Protein AF-A0A9X4E561-F1 (afdb_monomer)

Solvent-accessible surface area (backbone atoms only — not comparable to full-atom values): 11215 Å² total; per-residue (Å²): 136,86,85,83,86,78,83,84,73,80,81,76,80,74,70,81,77,76,72,76,72,66,55,81,65,59,67,45,48,45,56,45,46,49,38,46,48,53,19,38,52,32,46,52,51,19,53,54,28,43,77,70,69,36,52,65,69,15,48,49,33,38,62,73,46,16,48,54,32,45,51,54,30,50,52,51,49,53,53,43,52,55,51,47,62,74,67,75,74,70,55,72,79,64,47,47,49,53,54,47,36,45,57,22,49,54,51,20,53,51,28,42,53,49,16,52,55,30,43,76,71,69,38,54,64,64,17,46,53,26,43,52,52,18,42,52,36,36,54,60,28,38,45,66,31,60,83,57,27,70,88,79,78,85,82,71,97,64,71,77,74,78,72,76,72,78,84,68,68,84,74,75,71,76,78,73,73,76,84,89,73,83,83,84,76,83,72,90,132

Foldseek 3Di:
DDDDDDDDDPPPPPPVPPPPPQPPLLVCLQVLLVLLVQLLVLLVVLLVCVVVVNNVVSVCSCVVRNLVSLVVSLVSLVVSVVVVVVVVDDDPVSNVLSVLLNVLSVQLSVLQVVLVVCVVVVNNVSSSVSSVVSSVSSLVSSCSTPPNVPPPPDDDPPDDPPPPPPPPPPPPPPPPPPPPDPDDDPDDD

Radius of gyration: 29.21 Å; Cα contacts (8 Å, |Δi|>4): 147; chains: 1; bounding box: 71×64×108 Å

Nearest PDB structures (foldseek):
  7xge-assembly3_E  TM=4.290E-01  e=6.117E-01  synthetic construct
  5v54-assembly1_A  TM=5.458E-01  e=5.698E+00  Homo sapiens
  4qim-assembly1_A  TM=4.566E-01  e=8.472E+00  Homo sapiens

pLDDT: mean 72.62, std 21.69, range [32.78, 96.31]

Structure (mmCIF, N/CA/C/O backbone):
data_AF-A0A9X4E561-F1
#
_entry.id   AF-A0A9X4E561-F1
#
loop_
_atom_site.group_PDB
_atom_site.id
_atom_site.type_symbol
_atom_site.label_atom_id
_atom_site.label_alt_id
_atom_site.label_comp_id
_atom_site.label_asym_id
_atom_site.label_entity_id
_atom_site.label_seq_id
_atom_site.pdbx_PDB_ins_code
_atom_site.Cartn_x
_atom_site.Cartn_y
_atom_site.Cartn_z
_atom_site.occupancy
_atom_site.B_iso_or_equiv
_atom_site.auth_seq_id
_atom_site.auth_comp_id
_atom_site.auth_asym_id
_atom_site.auth_atom_id
_atom_site.pdbx_PDB_model_num
ATOM 1 N N . MET A 1 1 ? 13.765 54.172 -56.229 1.00 42.25 1 MET A N 1
ATOM 2 C CA . MET A 1 1 ? 14.215 52.951 -55.531 1.00 42.25 1 MET A CA 1
ATOM 3 C C . MET A 1 1 ? 13.043 51.982 -55.476 1.00 42.25 1 MET A C 1
ATOM 5 O O . MET A 1 1 ? 12.098 52.285 -54.760 1.00 42.25 1 MET A O 1
ATOM 9 N N . PRO A 1 2 ? 13.018 50.913 -56.288 1.00 40.66 2 PRO A N 1
ATOM 10 C CA . PRO A 1 2 ? 11.976 49.894 -56.205 1.00 40.66 2 PRO A CA 1
ATOM 11 C C . PRO A 1 2 ? 12.282 48.853 -55.117 1.00 40.66 2 PRO A C 1
ATOM 13 O O . PRO A 1 2 ? 13.428 48.447 -54.923 1.00 40.66 2 PRO A O 1
ATOM 16 N N . SER A 1 3 ? 11.222 48.468 -54.408 1.00 40.72 3 SER A N 1
ATOM 17 C CA . SER A 1 3 ? 11.179 47.526 -53.292 1.00 40.72 3 SER A CA 1
ATOM 18 C C . SER A 1 3 ? 11.557 46.107 -53.716 1.00 40.72 3 SER A C 1
ATOM 20 O O . SER A 1 3 ? 10.980 45.564 -54.655 1.00 40.72 3 SER A O 1
ATOM 22 N N . SER A 1 4 ? 12.492 45.497 -52.986 1.00 44.75 4 SER A N 1
ATOM 23 C CA . SER A 1 4 ? 12.824 44.079 -53.114 1.00 44.75 4 SER A CA 1
ATOM 24 C C . SER A 1 4 ? 11.985 43.285 -52.112 1.00 44.75 4 SER A C 1
ATOM 26 O O . SER A 1 4 ? 12.102 43.470 -50.900 1.00 44.75 4 SER A O 1
ATOM 28 N N . SER A 1 5 ? 11.086 42.453 -52.624 1.00 45.16 5 SER A N 1
ATOM 29 C CA . SER A 1 5 ? 10.235 41.536 -51.872 1.00 45.16 5 SER A CA 1
ATOM 30 C C . SER A 1 5 ? 11.034 40.300 -51.452 1.00 45.16 5 SER A C 1
ATOM 32 O O . SER A 1 5 ? 11.469 39.513 -52.289 1.00 45.16 5 SER A O 1
ATOM 34 N N . ILE A 1 6 ? 11.209 40.110 -50.144 1.00 53.59 6 ILE A N 1
ATOM 35 C CA . ILE A 1 6 ? 11.750 38.870 -49.573 1.00 53.59 6 ILE A CA 1
ATOM 36 C C . ILE A 1 6 ? 10.569 37.908 -49.355 1.00 53.59 6 ILE A C 1
ATOM 38 O O . ILE A 1 6 ? 9.613 38.288 -48.673 1.00 53.59 6 ILE A O 1
ATOM 42 N N . PRO A 1 7 ? 10.584 36.679 -49.902 1.00 46.41 7 PRO A N 1
ATOM 43 C CA . PRO A 1 7 ? 9.537 35.705 -49.635 1.00 46.41 7 PRO A CA 1
ATOM 44 C C . PRO A 1 7 ? 9.691 35.158 -48.211 1.00 46.41 7 PRO A C 1
ATOM 46 O O . PRO A 1 7 ? 10.666 34.486 -47.875 1.00 46.41 7 PRO A O 1
ATOM 49 N N . ASN A 1 8 ? 8.703 35.461 -47.371 1.00 43.03 8 ASN A N 1
ATOM 50 C CA . ASN A 1 8 ? 8.592 34.960 -46.009 1.00 43.03 8 ASN A CA 1
ATOM 51 C C . ASN A 1 8 ? 8.248 33.461 -46.069 1.00 43.03 8 ASN A C 1
ATOM 53 O O . ASN A 1 8 ? 7.094 33.084 -46.263 1.00 43.03 8 ASN A O 1
ATOM 57 N N . SER A 1 9 ? 9.262 32.602 -45.977 1.00 40.62 9 SER A N 1
ATOM 58 C CA . SER A 1 9 ? 9.059 31.157 -45.846 1.00 40.62 9 SER A CA 1
ATOM 59 C C . SER A 1 9 ? 8.635 30.865 -44.403 1.00 40.62 9 SER A C 1
ATOM 61 O O . SER A 1 9 ? 9.357 31.270 -43.489 1.00 40.62 9 SER A O 1
ATOM 63 N N . PRO A 1 10 ? 7.496 30.197 -44.146 1.00 44.72 10 PRO A N 1
ATOM 64 C CA . PRO A 1 10 ? 7.157 29.793 -42.792 1.00 44.72 10 PRO A CA 1
ATOM 65 C C . PRO A 1 10 ? 8.203 28.784 -42.317 1.00 44.72 10 PRO A C 1
ATOM 67 O O . PRO A 1 10 ? 8.417 27.743 -42.938 1.00 44.72 10 PRO A O 1
ATOM 70 N N . ILE A 1 11 ? 8.881 29.120 -41.222 1.00 47.38 11 ILE A N 1
ATOM 71 C CA . ILE A 1 11 ? 9.782 28.215 -40.514 1.00 47.38 11 ILE A CA 1
ATOM 72 C C . ILE A 1 11 ? 8.925 27.048 -40.020 1.00 47.38 11 ILE A C 1
ATOM 74 O O . ILE A 1 11 ? 8.211 27.158 -39.025 1.00 47.38 11 ILE A O 1
ATOM 78 N N . SER A 1 12 ? 8.976 25.929 -40.741 1.00 39.09 12 SER A N 1
ATOM 79 C CA . SER A 1 12 ? 8.489 24.647 -40.247 1.00 39.09 12 SER A CA 1
ATOM 80 C C . SER A 1 12 ? 9.386 24.244 -39.081 1.00 39.09 12 SER A C 1
ATOM 82 O O . SER A 1 12 ? 10.484 23.725 -39.273 1.00 39.09 12 SER A O 1
ATOM 84 N N . LEU A 1 13 ? 8.927 24.506 -37.858 1.00 44.28 13 LEU A N 1
ATOM 85 C CA . LEU A 1 13 ? 9.473 23.912 -36.641 1.00 44.28 13 LEU A CA 1
ATOM 86 C C . LEU A 1 13 ? 9.102 22.424 -36.617 1.00 44.28 13 LEU A C 1
ATOM 88 O O . LEU A 1 13 ? 8.271 21.979 -35.831 1.00 44.28 13 LEU A O 1
ATOM 92 N N . THR A 1 14 ? 9.714 21.628 -37.490 1.00 42.81 14 THR A N 1
ATOM 93 C CA . THR A 1 14 ? 9.826 20.188 -37.266 1.00 42.81 14 THR A CA 1
ATOM 94 C C . THR A 1 14 ? 10.864 19.989 -36.176 1.00 42.81 14 THR A C 1
ATOM 96 O O . THR A 1 14 ? 12.044 19.783 -36.449 1.00 42.81 14 THR A O 1
ATOM 99 N N . VAL A 1 15 ? 10.423 20.082 -34.922 1.00 43.25 15 VAL A N 1
ATOM 100 C CA . VAL A 1 15 ? 11.104 19.387 -33.832 1.00 43.25 15 VAL A CA 1
ATOM 101 C C . VAL A 1 15 ? 11.003 17.905 -34.193 1.00 43.25 15 VAL A C 1
ATOM 103 O O . VAL A 1 15 ? 9.881 17.401 -34.293 1.00 43.25 15 VAL A O 1
ATOM 106 N N . PRO A 1 16 ? 12.113 17.182 -34.424 1.00 40.81 16 PRO A N 1
ATOM 107 C CA . PRO A 1 16 ? 12.033 15.742 -34.400 1.00 40.81 16 PRO A CA 1
ATOM 108 C C . PRO A 1 16 ? 11.745 15.406 -32.943 1.00 40.81 16 PRO A C 1
ATOM 110 O O . PRO A 1 16 ? 12.638 15.429 -32.096 1.00 40.81 16 PRO A O 1
ATOM 113 N N . LEU A 1 17 ? 10.471 15.159 -32.636 1.00 45.19 17 LEU A N 1
ATOM 114 C CA . LEU A 1 17 ? 10.090 14.432 -31.442 1.00 45.19 17 LEU A CA 1
ATOM 115 C C . LEU A 1 17 ? 10.687 13.039 -31.638 1.00 45.19 17 LEU A C 1
ATOM 117 O O . LEU A 1 17 ? 10.053 12.140 -32.187 1.00 45.19 17 LEU A O 1
ATOM 121 N N . ALA A 1 18 ? 11.958 12.891 -31.272 1.00 40.53 18 ALA A N 1
ATOM 122 C CA . ALA A 1 18 ? 12.558 11.604 -31.025 1.00 40.53 18 ALA A CA 1
ATOM 123 C C . ALA A 1 18 ? 11.796 11.039 -29.827 1.00 40.53 18 ALA A C 1
ATOM 125 O O . ALA A 1 18 ? 12.180 11.219 -28.676 1.00 40.53 18 ALA A O 1
ATOM 126 N N . ALA A 1 19 ? 10.647 10.429 -30.112 1.00 44.56 19 ALA A N 1
ATOM 127 C CA . ALA A 1 19 ? 10.016 9.486 -29.227 1.00 44.56 19 ALA A CA 1
ATOM 128 C C . ALA A 1 19 ? 11.038 8.362 -29.069 1.00 44.56 19 ALA A C 1
ATOM 130 O O . ALA A 1 19 ? 11.114 7.445 -29.885 1.00 44.56 19 ALA A O 1
ATOM 131 N N . THR A 1 20 ? 11.891 8.480 -28.056 1.00 44.81 20 THR A N 1
ATOM 132 C CA . THR A 1 20 ? 12.528 7.332 -27.432 1.00 44.81 20 THR A CA 1
ATOM 133 C C . THR A 1 20 ? 11.379 6.427 -27.024 1.00 44.81 20 THR A C 1
ATOM 135 O O . THR A 1 20 ? 10.725 6.644 -26.007 1.00 44.81 20 THR A O 1
ATOM 138 N N . ALA A 1 21 ? 11.039 5.489 -27.907 1.00 52.31 21 ALA A N 1
ATOM 139 C CA . ALA A 1 21 ? 10.019 4.499 -27.650 1.00 52.31 21 ALA A CA 1
ATOM 140 C C . ALA A 1 21 ? 10.448 3.784 -26.371 1.00 52.31 21 ALA A C 1
ATOM 142 O O . ALA A 1 21 ? 11.476 3.102 -26.368 1.00 52.31 21 ALA A O 1
ATOM 143 N N . LEU A 1 22 ? 9.712 4.011 -25.277 1.00 53.81 22 LEU A N 1
ATOM 144 C CA . LEU A 1 22 ? 9.916 3.253 -24.050 1.00 53.81 22 LEU A CA 1
ATOM 145 C C . LEU A 1 22 ? 9.935 1.770 -24.437 1.00 53.81 22 LEU A C 1
ATOM 147 O O . LEU A 1 22 ? 9.071 1.349 -25.219 1.00 53.81 22 LEU A O 1
ATOM 151 N N . PRO A 1 23 ? 10.895 0.978 -23.935 1.00 57.59 23 PRO A N 1
ATOM 152 C CA . PRO A 1 23 ? 10.912 -0.443 -24.230 1.00 57.59 23 PRO A CA 1
ATOM 153 C C . PRO A 1 23 ? 9.544 -1.033 -23.856 1.00 57.59 23 PRO A C 1
ATOM 155 O O . PRO A 1 23 ? 8.966 -0.673 -22.829 1.00 57.59 23 PRO A O 1
ATOM 158 N N . ALA A 1 24 ? 9.008 -1.916 -24.706 1.00 64.06 24 ALA A N 1
ATOM 159 C CA . ALA A 1 24 ? 7.658 -2.480 -24.578 1.00 64.06 24 ALA A CA 1
ATOM 160 C C . ALA A 1 24 ? 7.266 -2.962 -23.157 1.00 64.06 24 ALA A C 1
ATOM 162 O O . ALA A 1 24 ? 6.093 -2.833 -22.801 1.00 64.06 24 ALA A O 1
ATOM 163 N N . PRO A 1 25 ? 8.189 -3.461 -22.305 1.00 59.94 25 PRO A N 1
ATOM 164 C CA . PRO A 1 25 ? 7.865 -3.782 -20.920 1.00 59.94 25 PRO A CA 1
ATOM 165 C C . PRO A 1 25 ? 7.745 -2.536 -20.019 1.00 59.94 25 PRO A C 1
ATOM 167 O O . PRO A 1 25 ? 6.821 -2.463 -19.216 1.00 59.94 25 PRO A O 1
ATOM 170 N N . ALA A 1 26 ? 8.587 -1.507 -20.173 1.00 62.91 26 ALA A N 1
ATOM 171 C CA . ALA A 1 26 ? 8.513 -0.280 -19.364 1.00 62.91 26 ALA A CA 1
ATOM 172 C C . ALA A 1 26 ? 7.198 0.503 -19.575 1.00 62.91 26 ALA A C 1
ATOM 174 O O . ALA A 1 26 ? 6.735 1.207 -18.677 1.00 62.91 26 ALA A O 1
ATOM 175 N N . ALA A 1 27 ? 6.525 0.303 -20.714 1.00 71.19 27 ALA A N 1
ATOM 176 C CA . ALA A 1 27 ? 5.175 0.813 -20.963 1.00 71.19 27 ALA A CA 1
ATOM 177 C C . ALA A 1 27 ? 4.093 0.209 -20.036 1.00 71.19 27 ALA A C 1
ATOM 179 O O . ALA A 1 27 ? 2.982 0.736 -19.968 1.00 71.19 27 ALA A O 1
ATOM 180 N N . GLN A 1 28 ? 4.393 -0.874 -19.307 1.00 79.62 28 GLN A N 1
ATOM 181 C CA . GLN A 1 28 ? 3.462 -1.519 -18.372 1.00 79.62 28 GLN A CA 1
ATOM 182 C C . GLN A 1 28 ? 3.468 -0.876 -16.978 1.00 79.62 28 GLN A C 1
ATOM 184 O O . GLN A 1 28 ? 2.506 -1.040 -16.225 1.00 79.62 28 GLN A O 1
ATOM 189 N N . VAL A 1 29 ? 4.498 -0.091 -16.639 1.00 81.00 29 VAL A N 1
ATOM 190 C CA . VAL A 1 29 ? 4.628 0.563 -15.325 1.00 81.00 29 VAL A CA 1
ATOM 191 C C . VAL A 1 29 ? 3.403 1.431 -14.973 1.00 81.00 29 VAL A C 1
ATOM 193 O O . VAL A 1 29 ? 2.881 1.280 -13.867 1.00 81.00 29 VAL A O 1
ATOM 196 N N . PRO A 1 30 ? 2.841 2.258 -15.879 1.00 83.88 30 PRO A N 1
ATOM 197 C CA . PRO A 1 30 ? 1.616 3.015 -15.598 1.00 83.88 30 PRO A CA 1
ATOM 198 C C . PRO A 1 30 ? 0.375 2.151 -15.329 1.00 83.88 30 PRO A C 1
ATOM 200 O O . PRO A 1 30 ? -0.558 2.590 -14.657 1.00 83.88 30 PRO A O 1
ATOM 203 N N . ALA A 1 31 ? 0.306 0.933 -15.876 1.00 86.12 31 ALA A N 1
ATOM 204 C CA . ALA A 1 31 ? -0.786 0.008 -15.578 1.00 86.12 31 ALA A CA 1
ATOM 205 C C . ALA A 1 31 ? -0.643 -0.564 -14.160 1.00 86.12 31 ALA A C 1
ATOM 207 O O . ALA A 1 31 ? -1.609 -0.545 -13.402 1.00 86.12 31 ALA A O 1
ATOM 208 N N . LEU A 1 32 ? 0.573 -0.958 -13.769 1.00 86.25 32 LEU A N 1
ATOM 209 C CA . LEU A 1 32 ? 0.877 -1.425 -12.412 1.00 86.25 32 LEU A CA 1
ATOM 210 C C . LEU A 1 32 ? 0.644 -0.326 -11.367 1.00 86.25 32 LEU A C 1
ATOM 212 O O . LEU A 1 32 ? 0.060 -0.576 -10.315 1.00 86.25 32 LEU A O 1
ATOM 216 N N . ALA A 1 33 ? 1.012 0.916 -11.687 1.00 86.81 33 ALA A N 1
ATOM 217 C CA . ALA A 1 33 ? 0.731 2.066 -10.836 1.00 86.81 33 ALA A CA 1
ATOM 218 C C . ALA A 1 33 ? -0.779 2.291 -10.647 1.00 86.81 33 ALA A C 1
ATOM 220 O O . ALA A 1 33 ? -1.219 2.630 -9.553 1.00 86.81 33 ALA A O 1
ATOM 221 N N . ARG A 1 34 ? -1.603 2.065 -11.681 1.00 89.44 34 ARG A N 1
ATOM 222 C CA . ARG A 1 34 ? -3.068 2.163 -11.553 1.00 89.44 34 ARG A CA 1
ATOM 223 C C . ARG A 1 34 ? -3.635 1.100 -10.612 1.00 89.44 34 ARG A C 1
ATOM 225 O O . ARG A 1 34 ? -4.514 1.426 -9.818 1.00 89.44 34 ARG A O 1
ATOM 232 N N . SER A 1 35 ? -3.106 -0.120 -10.644 1.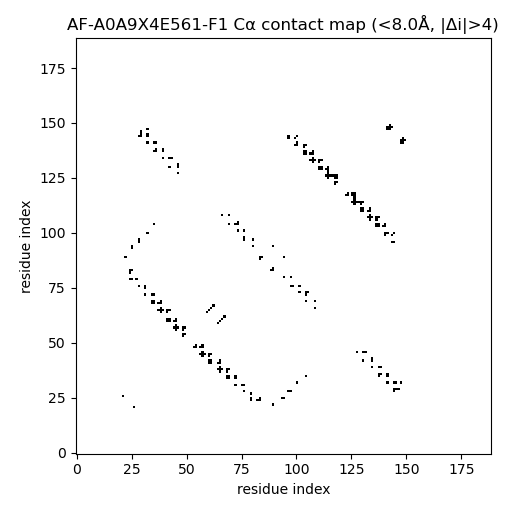00 88.12 35 SER A N 1
ATOM 233 C CA . SER A 1 35 ? -3.488 -1.174 -9.696 1.00 88.12 35 SER A CA 1
ATOM 234 C C . SER A 1 35 ? -3.097 -0.824 -8.254 1.00 88.12 35 SER A C 1
ATOM 236 O O . SER A 1 35 ? -3.930 -0.922 -7.354 1.00 88.12 35 SER A O 1
ATOM 238 N N . ALA A 1 36 ? -1.885 -0.301 -8.031 1.00 88.94 36 ALA A N 1
ATOM 239 C CA . ALA A 1 36 ? -1.480 0.206 -6.716 1.00 88.94 36 ALA A CA 1
ATOM 240 C C . ALA A 1 36 ? -2.351 1.386 -6.240 1.00 88.94 36 ALA A C 1
ATOM 242 O O . ALA A 1 36 ? -2.681 1.475 -5.057 1.00 88.94 36 ALA A O 1
ATOM 243 N N . ALA A 1 37 ? -2.769 2.275 -7.145 1.00 91.19 37 ALA A N 1
ATOM 244 C CA . ALA A 1 37 ? -3.679 3.373 -6.821 1.00 91.19 37 ALA A CA 1
ATOM 245 C C . ALA A 1 37 ? -5.068 2.870 -6.408 1.00 91.19 37 ALA A C 1
ATOM 247 O O . ALA A 1 37 ? -5.663 3.406 -5.473 1.00 91.19 37 ALA A O 1
ATOM 248 N N . HIS A 1 38 ? -5.569 1.816 -7.053 1.00 92.44 38 HIS A N 1
ATOM 249 C CA . HIS A 1 38 ? -6.815 1.172 -6.650 1.00 92.44 38 HIS A CA 1
ATOM 250 C C . HIS A 1 38 ? -6.722 0.580 -5.235 1.00 92.44 38 HIS A C 1
ATOM 252 O O . HIS A 1 38 ? -7.615 0.804 -4.414 1.00 92.44 38 HIS A O 1
ATOM 258 N N . ALA A 1 39 ? -5.609 -0.083 -4.907 1.00 90.56 39 ALA A N 1
ATOM 259 C CA . ALA A 1 39 ? -5.363 -0.559 -3.549 1.00 90.56 39 ALA A CA 1
ATOM 260 C C . ALA A 1 39 ? -5.334 0.595 -2.532 1.00 90.56 39 ALA A C 1
ATOM 262 O O . ALA A 1 39 ? -5.996 0.520 -1.500 1.00 90.56 39 ALA A O 1
ATOM 263 N N . ALA A 1 40 ? -4.642 1.698 -2.839 1.00 91.31 40 ALA A N 1
ATOM 264 C CA . ALA A 1 40 ? -4.583 2.872 -1.966 1.00 91.31 40 ALA A CA 1
ATOM 265 C C . ALA A 1 40 ? -5.973 3.488 -1.706 1.00 91.31 40 ALA A C 1
ATOM 267 O O . ALA A 1 40 ? -6.302 3.826 -0.568 1.00 91.31 40 ALA A O 1
ATOM 268 N N . LEU A 1 41 ? -6.818 3.590 -2.737 1.00 94.00 41 LEU A N 1
ATOM 269 C CA . LEU A 1 41 ? -8.202 4.056 -2.589 1.00 94.00 41 LEU A CA 1
ATOM 270 C C . LEU A 1 41 ? -9.027 3.129 -1.688 1.00 94.00 41 LEU A C 1
ATOM 272 O O . LEU A 1 41 ? -9.781 3.616 -0.846 1.00 94.00 41 LEU A O 1
ATOM 276 N N . SER A 1 42 ? -8.846 1.817 -1.830 1.00 93.69 42 SER A N 1
ATOM 277 C CA . SER A 1 42 ? -9.541 0.806 -1.024 1.00 93.69 42 SER A CA 1
ATOM 278 C C . SER A 1 42 ? -9.115 0.876 0.447 1.00 93.69 42 SER A C 1
ATOM 280 O O . SER A 1 42 ? -9.959 0.897 1.340 1.00 93.69 42 SER A O 1
ATOM 282 N N . VAL A 1 43 ? -7.814 1.047 0.720 1.00 91.81 43 VAL A N 1
ATOM 283 C CA . VAL A 1 43 ? -7.299 1.289 2.083 1.00 91.81 43 VAL A CA 1
ATOM 284 C C . VAL A 1 43 ? -7.893 2.568 2.674 1.00 91.81 43 VAL A C 1
ATOM 286 O O . VAL A 1 43 ? -8.355 2.564 3.813 1.00 91.81 43 VAL A O 1
ATOM 289 N N . ARG A 1 44 ? -7.946 3.662 1.904 1.00 94.12 44 ARG A N 1
ATOM 290 C CA . ARG A 1 44 ? -8.546 4.923 2.365 1.00 94.12 44 ARG A CA 1
ATOM 291 C C . ARG A 1 44 ? -10.034 4.767 2.691 1.00 94.12 44 ARG A C 1
ATOM 293 O O . ARG A 1 44 ? -10.488 5.288 3.710 1.00 94.12 44 ARG A O 1
ATOM 300 N N . LEU A 1 45 ? -10.783 4.048 1.854 1.00 95.19 45 LEU A N 1
ATOM 301 C CA . LEU A 1 45 ? -12.188 3.716 2.106 1.00 95.19 45 LEU A CA 1
ATOM 302 C C . LEU A 1 45 ? -12.344 2.913 3.397 1.00 95.19 45 LEU A C 1
ATOM 304 O O . LEU A 1 45 ? -13.177 3.268 4.230 1.00 95.19 45 LEU A O 1
ATOM 308 N N . ALA A 1 46 ? -11.518 1.889 3.600 1.00 92.50 46 ALA A N 1
ATOM 309 C CA . ALA A 1 46 ? -11.529 1.093 4.819 1.00 92.50 46 ALA A CA 1
ATOM 310 C C . ALA A 1 46 ? -11.237 1.937 6.069 1.00 92.50 46 ALA A C 1
ATOM 312 O O . ALA A 1 46 ? -11.963 1.833 7.056 1.00 92.50 46 ALA A O 1
ATOM 313 N N . CYS A 1 47 ? -10.242 2.830 6.025 1.00 90.44 47 CYS A N 1
ATOM 314 C CA . CYS A 1 47 ? -9.964 3.759 7.125 1.00 90.44 47 CYS A CA 1
ATOM 315 C C . CYS A 1 47 ? -11.166 4.667 7.427 1.00 90.44 47 CYS A C 1
ATOM 317 O O . CYS A 1 47 ? -11.539 4.836 8.587 1.00 90.44 47 CYS A O 1
ATOM 319 N N . GLY A 1 48 ? -11.819 5.201 6.389 1.00 92.38 48 GLY A N 1
ATOM 320 C CA . GLY A 1 48 ? -13.034 6.003 6.546 1.00 92.38 48 GLY A CA 1
ATOM 321 C C . GLY A 1 48 ? -14.185 5.219 7.183 1.00 92.38 48 GLY A C 1
ATOM 322 O O . GLY A 1 48 ? -14.858 5.728 8.076 1.00 92.38 48 GLY A O 1
ATOM 323 N N . ARG A 1 49 ? -14.377 3.958 6.779 1.00 93.69 49 ARG A N 1
ATOM 324 C CA . ARG A 1 49 ? -15.379 3.052 7.362 1.00 93.69 49 ARG A CA 1
ATOM 325 C C . ARG A 1 49 ? -15.069 2.717 8.824 1.00 93.69 49 ARG A C 1
ATOM 327 O O . ARG A 1 49 ? -15.978 2.734 9.650 1.00 93.69 49 ARG A O 1
ATOM 334 N N . LEU A 1 50 ? -13.801 2.493 9.177 1.00 89.88 50 LEU A N 1
ATOM 335 C CA . LEU A 1 50 ? -13.380 2.276 10.569 1.00 89.88 50 LEU A CA 1
ATOM 336 C C . LEU A 1 50 ? -13.692 3.483 11.455 1.00 89.88 50 LEU A C 1
ATOM 338 O O . LEU A 1 50 ? -14.264 3.310 12.528 1.00 89.88 50 LEU A O 1
ATOM 342 N N . ALA A 1 51 ? -13.399 4.698 10.983 1.00 90.25 51 ALA A N 1
ATOM 343 C CA . ALA A 1 51 ? -13.728 5.930 11.703 1.00 90.25 51 ALA A CA 1
ATOM 344 C C . ALA A 1 51 ? -15.244 6.108 11.923 1.00 90.25 51 ALA A C 1
ATOM 346 O O . ALA A 1 51 ? -15.665 6.767 12.870 1.00 90.25 51 ALA A O 1
ATOM 347 N N . GLN A 1 52 ? -16.071 5.493 11.072 1.00 92.44 52 GLN A N 1
ATOM 348 C CA . GLN A 1 52 ? -17.534 5.474 11.182 1.00 92.44 52 GLN A CA 1
ATOM 349 C C . GLN A 1 52 ? -18.072 4.292 12.011 1.00 92.44 52 GLN A C 1
ATOM 351 O O . GLN A 1 52 ? -19.284 4.096 12.079 1.00 92.44 52 GLN A O 1
ATOM 356 N N . GLY A 1 53 ? -17.202 3.475 12.615 1.00 91.12 53 GLY A N 1
ATOM 357 C CA . GLY A 1 53 ? -17.596 2.277 13.365 1.00 91.12 53 GLY A CA 1
ATOM 358 C C . GLY A 1 53 ? -18.034 1.096 12.488 1.00 91.12 53 GLY A C 1
ATOM 359 O O . GLY A 1 53 ? -18.532 0.096 13.001 1.00 91.12 53 GLY A O 1
ATOM 360 N N . GLN A 1 54 ? -17.830 1.165 11.170 1.00 93.94 54 GLN A N 1
ATOM 361 C CA . GLN A 1 54 ? -18.182 0.112 10.212 1.00 93.94 54 GLN A CA 1
ATOM 362 C C . GLN A 1 54 ? -17.044 -0.912 10.079 1.00 93.94 54 GLN A C 1
ATOM 364 O O . GLN A 1 54 ? -16.497 -1.127 8.997 1.00 93.94 54 GLN A O 1
ATOM 369 N N . GLY A 1 55 ? -16.672 -1.538 11.201 1.00 89.69 55 GLY A N 1
ATOM 370 C CA . GLY A 1 55 ? -15.501 -2.417 11.293 1.00 89.69 55 GLY A CA 1
ATOM 371 C C . GLY A 1 55 ? -15.516 -3.589 10.312 1.00 89.69 55 GLY A C 1
ATOM 372 O O . GLY A 1 55 ? -14.524 -3.815 9.627 1.00 89.69 55 GLY A O 1
ATOM 373 N N . GLN A 1 56 ? -16.651 -4.283 10.182 1.00 91.12 56 GLN A N 1
ATOM 374 C CA . GLN A 1 56 ? -16.770 -5.417 9.260 1.00 91.12 56 GLN A CA 1
ATOM 375 C C . GLN A 1 56 ? -16.620 -4.980 7.799 1.00 91.12 56 GLN A C 1
ATOM 377 O O . GLN A 1 56 ? -15.764 -5.494 7.096 1.00 91.12 56 GLN A O 1
ATOM 382 N N . ALA A 1 57 ? -17.356 -3.950 7.372 1.00 92.25 57 ALA A N 1
ATOM 383 C CA . ALA A 1 57 ? -17.277 -3.444 6.002 1.00 92.25 57 ALA A CA 1
ATOM 384 C C . ALA A 1 57 ? -15.895 -2.860 5.651 1.00 92.25 57 ALA A C 1
ATOM 386 O O . ALA A 1 57 ? -15.533 -2.770 4.478 1.00 92.25 57 ALA A O 1
ATOM 387 N N . ALA A 1 58 ? -15.131 -2.409 6.648 1.00 91.88 58 ALA A N 1
ATOM 388 C CA . ALA A 1 58 ? -13.741 -2.018 6.458 1.00 91.88 58 ALA A CA 1
ATOM 389 C C . ALA A 1 58 ? -12.811 -3.227 6.313 1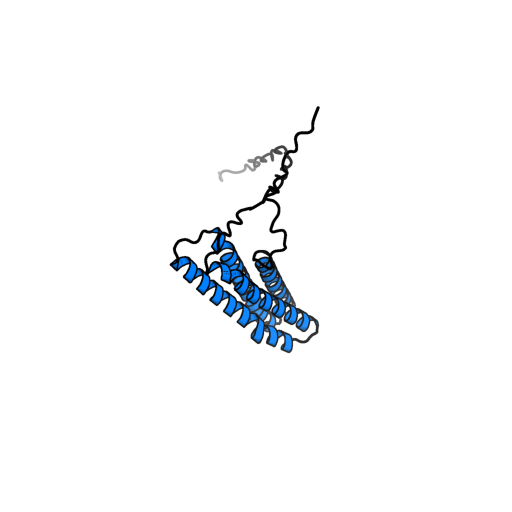.00 91.88 58 ALA A C 1
ATOM 391 O O . ALA A 1 58 ? -11.916 -3.199 5.473 1.00 91.88 58 ALA A O 1
ATOM 392 N N . LEU A 1 59 ? -13.011 -4.275 7.118 1.00 90.88 59 LEU A N 1
ATOM 393 C CA . LEU A 1 59 ? -12.258 -5.524 7.004 1.00 90.88 59 LEU A CA 1
ATOM 394 C C . LEU A 1 59 ? -12.506 -6.199 5.656 1.00 90.88 59 LEU A C 1
ATOM 396 O O . LEU A 1 59 ? -11.538 -6.579 5.004 1.00 90.88 59 LEU A O 1
ATOM 400 N N . ASP A 1 60 ? -13.761 -6.266 5.215 1.00 93.75 60 ASP A N 1
ATOM 401 C CA . ASP A 1 60 ? -14.132 -6.827 3.915 1.00 93.75 60 ASP A CA 1
ATOM 402 C C . ASP A 1 60 ? -13.415 -6.063 2.788 1.00 93.75 60 ASP A C 1
ATOM 404 O O . ASP A 1 60 ? -12.754 -6.664 1.952 1.00 93.75 60 ASP A O 1
ATOM 408 N N . GLU A 1 61 ? -13.398 -4.726 2.827 1.00 94.12 61 GLU A N 1
ATOM 409 C CA . GLU A 1 61 ? -12.664 -3.913 1.842 1.00 94.12 61 GLU A CA 1
ATOM 410 C C . GLU A 1 61 ? -11.149 -4.179 1.842 1.00 94.12 61 GLU A C 1
ATOM 412 O O . GLU A 1 61 ? -10.508 -4.223 0.788 1.00 94.12 61 GLU A O 1
ATOM 417 N N . LEU A 1 62 ? -10.550 -4.348 3.024 1.00 90.25 62 LEU A N 1
ATOM 418 C CA . LEU A 1 62 ? -9.116 -4.613 3.140 1.00 90.25 62 LEU A CA 1
ATOM 419 C C . LEU A 1 62 ? -8.751 -6.008 2.624 1.00 90.25 62 LEU A C 1
ATOM 421 O O . LEU A 1 62 ? -7.731 -6.155 1.949 1.00 90.25 62 LEU A O 1
ATOM 425 N N . VAL A 1 63 ? -9.561 -7.014 2.949 1.00 93.00 63 VAL A N 1
ATOM 426 C CA . VAL A 1 63 ? -9.286 -8.426 2.653 1.00 93.00 63 VAL A CA 1
ATOM 427 C C . VAL A 1 63 ? -9.702 -8.802 1.235 1.00 93.00 63 VAL A C 1
ATOM 429 O O . VAL A 1 63 ? -8.969 -9.522 0.565 1.00 93.00 63 VAL A O 1
ATOM 432 N N . GLU A 1 64 ? -10.846 -8.316 0.762 1.00 93.38 64 GLU A N 1
ATOM 433 C CA . GLU A 1 64 ? -11.406 -8.699 -0.537 1.00 93.38 64 GLU A CA 1
ATOM 434 C C . GLU A 1 64 ? -10.913 -7.804 -1.681 1.00 93.38 64 GLU A C 1
ATOM 436 O O . GLU A 1 64 ? -10.819 -8.271 -2.816 1.00 93.38 64 GLU A O 1
ATOM 441 N N . THR A 1 65 ? -10.534 -6.550 -1.396 1.00 92.44 65 THR A N 1
ATOM 442 C CA . THR A 1 65 ? -10.092 -5.596 -2.429 1.00 92.44 65 THR A CA 1
ATOM 443 C C . THR A 1 65 ? -8.621 -5.215 -2.282 1.00 92.44 65 THR A C 1
ATOM 445 O O . THR A 1 65 ? -7.818 -5.444 -3.190 1.00 92.44 65 THR A O 1
ATOM 448 N N . ALA A 1 66 ? -8.240 -4.615 -1.148 1.00 89.94 66 ALA A N 1
ATOM 449 C CA . ALA A 1 66 ? -6.935 -3.967 -1.024 1.00 89.94 66 ALA A CA 1
ATOM 450 C C . ALA A 1 66 ? -5.770 -4.967 -1.058 1.00 89.94 66 ALA A C 1
ATOM 452 O O . ALA A 1 66 ? -4.836 -4.787 -1.841 1.00 89.94 66 ALA A O 1
ATOM 453 N N . ALA A 1 67 ? -5.816 -6.022 -0.240 1.00 91.25 67 ALA A N 1
ATOM 454 C CA . ALA A 1 67 ? -4.750 -7.019 -0.185 1.00 91.25 67 ALA A CA 1
ATOM 455 C C . ALA A 1 67 ? -4.565 -7.766 -1.526 1.00 91.25 67 ALA A C 1
ATOM 457 O O . ALA A 1 67 ? -3.438 -7.761 -2.032 1.00 91.25 67 ALA A O 1
ATOM 458 N N . PRO A 1 68 ? -5.624 -8.286 -2.182 1.00 92.00 68 PRO A N 1
ATOM 459 C CA . PRO A 1 68 ? -5.492 -8.924 -3.491 1.00 92.00 68 PRO A CA 1
ATOM 460 C C . PRO A 1 68 ? -4.949 -7.979 -4.568 1.00 92.00 68 PRO A C 1
ATOM 462 O O . PRO A 1 68 ? -4.144 -8.390 -5.403 1.00 92.00 68 PRO A O 1
ATOM 465 N N . ALA A 1 69 ? -5.344 -6.701 -4.552 1.00 91.19 69 ALA A N 1
ATOM 466 C CA . ALA A 1 69 ? -4.832 -5.715 -5.500 1.00 91.19 69 ALA A CA 1
ATOM 467 C C . ALA A 1 69 ? -3.329 -5.441 -5.307 1.00 91.19 69 ALA A C 1
ATOM 469 O O . ALA A 1 69 ? -2.597 -5.298 -6.292 1.00 91.19 69 ALA A O 1
ATOM 470 N N . LEU A 1 70 ? -2.844 -5.393 -4.059 1.00 90.62 70 LEU A N 1
ATOM 471 C CA . LEU A 1 70 ? -1.413 -5.251 -3.763 1.00 90.62 70 LEU A CA 1
ATOM 472 C C . LEU A 1 70 ? -0.626 -6.484 -4.218 1.00 90.62 70 LEU A C 1
ATOM 474 O O . LEU A 1 70 ? 0.405 -6.331 -4.869 1.00 90.62 70 LEU A O 1
ATOM 478 N N . GLU A 1 71 ? -1.126 -7.689 -3.943 1.00 93.06 71 GLU A N 1
ATOM 479 C CA . GLU A 1 71 ? -0.492 -8.947 -4.363 1.00 93.06 71 GLU A CA 1
ATOM 480 C C . GLU A 1 71 ? -0.393 -9.051 -5.887 1.00 93.06 71 GLU A C 1
ATOM 482 O O . GLU A 1 71 ? 0.702 -9.227 -6.424 1.00 93.06 71 GLU A O 1
ATOM 487 N N . GLN A 1 72 ? -1.496 -8.813 -6.603 1.00 91.81 72 GLN A N 1
ATOM 488 C CA . GLN A 1 72 ? -1.501 -8.787 -8.069 1.00 91.81 72 GLN A CA 1
ATOM 489 C C . GLN A 1 72 ? -0.532 -7.742 -8.635 1.00 91.81 72 GLN A C 1
ATOM 491 O O . GLN A 1 72 ? 0.103 -7.972 -9.669 1.00 91.81 72 GLN A O 1
ATOM 496 N N . THR A 1 73 ? -0.397 -6.595 -7.963 1.00 91.56 73 THR A N 1
ATOM 497 C CA . THR A 1 73 ? 0.560 -5.559 -8.361 1.00 91.56 73 THR A CA 1
ATOM 498 C C . THR A 1 73 ? 1.999 -6.045 -8.188 1.00 91.56 73 THR A C 1
ATOM 500 O O . THR A 1 73 ? 2.794 -5.890 -9.114 1.00 91.56 73 THR A O 1
ATOM 503 N N . LEU A 1 74 ? 2.340 -6.672 -7.056 1.00 91.94 74 LEU A N 1
ATOM 504 C CA . LEU A 1 74 ? 3.678 -7.225 -6.809 1.00 91.94 74 LEU A CA 1
ATOM 505 C C . LEU A 1 74 ? 4.041 -8.322 -7.804 1.00 91.94 74 LEU A C 1
ATOM 507 O O . LEU A 1 74 ? 5.140 -8.309 -8.357 1.00 91.94 74 LEU A O 1
ATOM 511 N N . GLU A 1 75 ? 3.114 -9.233 -8.089 1.00 92.31 75 GLU A N 1
ATOM 512 C CA . GLU A 1 75 ? 3.321 -10.251 -9.117 1.00 92.31 75 GLU A CA 1
ATOM 513 C C . GLU A 1 75 ? 3.531 -9.630 -10.501 1.00 92.31 75 GLU A C 1
ATOM 515 O O . GLU A 1 75 ? 4.393 -10.066 -11.265 1.00 92.31 75 GLU A O 1
ATOM 520 N N . GLY A 1 76 ? 2.747 -8.602 -10.836 1.00 88.62 76 GLY A N 1
ATOM 521 C CA . GLY A 1 76 ? 2.884 -7.864 -12.086 1.00 88.62 76 GLY A CA 1
ATOM 522 C C . GLY A 1 76 ? 4.243 -7.180 -12.213 1.00 88.62 76 GLY A C 1
ATOM 523 O O . GLY A 1 76 ? 4.861 -7.258 -13.275 1.00 88.62 76 GLY A O 1
ATOM 524 N N . ILE A 1 77 ? 4.736 -6.577 -11.128 1.00 87.75 77 ILE A N 1
ATOM 525 C CA . ILE A 1 77 ? 6.076 -5.985 -11.084 1.00 87.75 77 ILE A CA 1
ATOM 526 C C . ILE A 1 77 ? 7.152 -7.067 -11.225 1.00 87.75 77 ILE A C 1
ATOM 528 O O . ILE A 1 77 ? 8.050 -6.905 -12.042 1.00 87.75 77 ILE A O 1
ATOM 532 N N . GLY A 1 78 ? 7.034 -8.202 -10.530 1.00 86.94 78 GLY A N 1
ATOM 533 C CA . GLY A 1 78 ? 7.994 -9.303 -10.655 1.00 86.94 78 GLY A CA 1
ATOM 534 C C . GLY A 1 78 ? 8.062 -9.886 -12.073 1.00 86.94 78 GLY A C 1
ATOM 535 O O . GLY A 1 78 ? 9.149 -10.147 -12.586 1.00 86.94 78 GLY A O 1
ATOM 536 N N . ARG A 1 79 ? 6.915 -10.032 -12.755 1.00 87.88 79 ARG A N 1
ATOM 537 C CA . ARG A 1 79 ? 6.871 -10.436 -14.175 1.00 87.88 79 ARG A CA 1
ATOM 538 C C . ARG A 1 79 ? 7.526 -9.399 -15.085 1.00 87.88 79 ARG A C 1
ATOM 540 O O . ARG A 1 79 ? 8.208 -9.772 -16.037 1.00 87.88 79 ARG A O 1
ATOM 547 N N . LEU A 1 80 ? 7.316 -8.115 -14.802 1.00 83.44 80 LEU A N 1
ATOM 548 C CA . LEU A 1 80 ? 7.930 -7.020 -15.543 1.00 83.44 80 LEU A CA 1
ATOM 549 C C . LEU A 1 80 ? 9.456 -7.012 -15.373 1.00 83.44 80 LEU A C 1
ATOM 551 O O . LEU A 1 80 ? 10.167 -6.920 -16.369 1.00 83.44 80 LEU A O 1
ATOM 555 N N . GLU A 1 81 ? 9.953 -7.139 -14.145 1.00 82.12 81 GLU A N 1
ATOM 556 C CA . GLU A 1 81 ? 11.388 -7.206 -13.839 1.00 82.12 81 GLU A CA 1
ATOM 557 C C . GLU A 1 81 ? 12.040 -8.403 -14.543 1.00 82.12 81 GLU A C 1
ATOM 559 O O . GLU A 1 81 ? 13.008 -8.221 -15.276 1.00 82.12 81 GLU A O 1
ATOM 564 N N . ALA A 1 82 ? 11.439 -9.595 -14.452 1.00 83.31 82 ALA A N 1
ATOM 565 C CA . ALA A 1 82 ? 11.934 -10.787 -15.142 1.00 83.31 82 ALA A CA 1
ATOM 566 C C . ALA A 1 82 ? 11.955 -10.627 -16.674 1.00 83.31 82 ALA A C 1
ATOM 568 O O . ALA A 1 82 ? 12.877 -11.099 -17.343 1.00 83.31 82 ALA A O 1
ATOM 569 N N . ALA A 1 83 ? 10.951 -9.952 -17.245 1.00 79.81 83 ALA A N 1
ATOM 570 C CA . ALA A 1 83 ? 10.942 -9.636 -18.666 1.00 79.81 83 ALA A CA 1
ATOM 571 C C . ALA A 1 83 ? 12.078 -8.664 -19.020 1.00 79.81 83 ALA A C 1
ATOM 573 O O . ALA A 1 83 ? 12.811 -8.916 -19.971 1.00 79.81 83 ALA A O 1
ATOM 574 N N . LEU A 1 84 ? 12.256 -7.580 -18.259 1.00 73.50 84 LEU A N 1
ATOM 575 C CA . LEU A 1 84 ? 13.307 -6.583 -18.495 1.00 73.50 84 LEU A CA 1
ATOM 576 C C . LEU A 1 84 ? 14.714 -7.200 -18.393 1.00 73.50 84 LEU A C 1
ATOM 578 O O . LEU A 1 84 ? 15.537 -6.958 -19.278 1.00 73.50 84 LEU A O 1
ATOM 582 N N . ASP A 1 85 ? 14.946 -8.072 -17.408 1.00 75.94 85 ASP A N 1
ATOM 583 C CA . ASP A 1 85 ? 16.195 -8.829 -17.258 1.00 75.94 85 ASP A CA 1
ATOM 584 C C . ASP A 1 85 ? 16.476 -9.716 -18.482 1.00 75.94 85 ASP A C 1
ATOM 586 O O . ASP A 1 85 ? 17.592 -9.729 -19.008 1.00 75.94 85 ASP A O 1
ATOM 590 N N . ALA A 1 86 ? 15.454 -10.403 -19.005 1.00 76.56 86 ALA A N 1
ATOM 591 C CA . ALA A 1 86 ? 15.579 -11.246 -20.195 1.00 76.56 86 ALA A CA 1
ATOM 592 C C . ALA A 1 86 ? 15.891 -10.451 -21.481 1.00 76.56 86 ALA A C 1
ATOM 594 O O . ALA A 1 86 ? 16.506 -10.991 -22.403 1.00 76.56 86 ALA A O 1
ATOM 595 N N . TYR A 1 87 ? 15.505 -9.171 -21.556 1.00 68.06 87 TYR A N 1
ATOM 596 C CA . TYR A 1 87 ? 15.789 -8.298 -22.705 1.00 68.06 87 TYR A CA 1
ATOM 597 C C . TYR A 1 87 ? 17.211 -7.704 -22.696 1.00 68.06 87 TYR A C 1
ATOM 599 O O . TYR A 1 87 ? 17.640 -7.142 -23.707 1.00 68.06 87 TYR A O 1
ATOM 607 N N . GLY A 1 88 ? 17.970 -7.842 -21.600 1.00 60.53 88 GLY A N 1
ATOM 608 C CA . GLY A 1 88 ? 19.429 -7.656 -2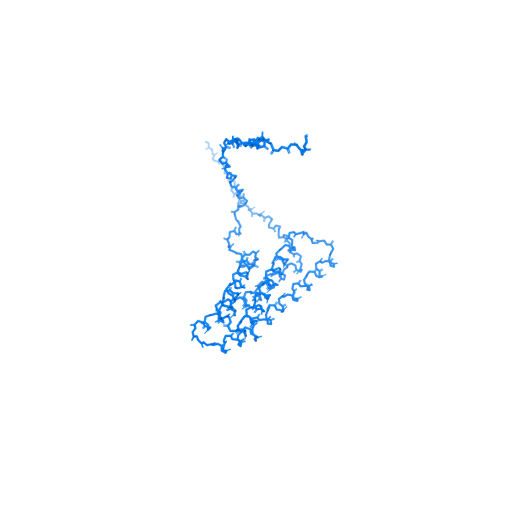1.558 1.00 60.53 88 GLY A CA 1
ATOM 609 C C . GLY A 1 88 ? 19.978 -6.257 -21.885 1.00 60.53 88 GLY A C 1
ATOM 610 O O . GLY A 1 88 ? 21.193 -6.103 -22.019 1.00 60.53 88 GLY A O 1
ATOM 611 N N . ARG A 1 89 ? 19.130 -5.229 -22.041 1.00 55.22 89 ARG A N 1
ATOM 612 C CA . ARG A 1 89 ? 19.529 -3.841 -22.368 1.00 55.22 89 ARG A CA 1
ATOM 613 C C . ARG A 1 89 ? 18.572 -2.786 -21.806 1.00 55.22 89 ARG A C 1
ATOM 615 O O . ARG A 1 89 ? 18.192 -1.852 -22.508 1.00 55.22 89 ARG A O 1
ATOM 622 N N . THR A 1 90 ? 18.160 -2.916 -20.555 1.00 60.03 90 THR A N 1
ATOM 623 C CA . THR A 1 90 ? 17.358 -1.878 -19.891 1.00 60.03 90 THR A CA 1
ATOM 624 C C . THR A 1 90 ? 18.261 -1.027 -19.018 1.00 60.03 90 THR A C 1
ATOM 626 O O . THR A 1 90 ? 18.999 -1.550 -18.183 1.00 60.03 90 THR A O 1
ATOM 629 N N . GLY A 1 91 ? 18.256 0.287 -19.248 1.00 59.81 91 GLY A N 1
ATOM 630 C CA . GLY A 1 91 ? 19.016 1.212 -18.418 1.00 59.81 91 GLY A CA 1
ATOM 631 C C . GLY A 1 91 ? 18.418 1.271 -17.014 1.00 59.81 91 GLY A C 1
ATOM 632 O O . GLY A 1 91 ? 17.213 1.112 -16.837 1.00 59.81 91 GLY A O 1
ATOM 633 N N . GLU A 1 92 ? 19.242 1.555 -16.005 1.00 61.31 92 GLU A N 1
ATOM 634 C CA . GLU A 1 92 ? 18.803 1.716 -14.607 1.00 61.31 92 GLU A CA 1
ATOM 635 C C . GLU A 1 92 ? 17.625 2.706 -14.467 1.00 61.31 92 GLU A C 1
ATOM 637 O O . GLU A 1 92 ? 16.748 2.544 -13.618 1.00 61.31 92 GLU A O 1
ATOM 642 N N . ALA A 1 93 ? 17.569 3.712 -15.347 1.00 63.47 93 ALA A N 1
ATOM 643 C CA . ALA A 1 93 ? 16.497 4.701 -15.405 1.00 63.47 93 ALA A CA 1
ATOM 644 C C . ALA A 1 93 ? 15.115 4.104 -15.740 1.00 63.47 93 ALA A C 1
ATOM 646 O O . ALA A 1 93 ? 14.116 4.613 -15.234 1.00 63.47 93 ALA A O 1
ATOM 647 N N . ASP A 1 94 ? 15.051 3.025 -16.526 1.00 65.12 94 ASP A N 1
ATOM 648 C CA . ASP A 1 94 ? 13.793 2.373 -16.921 1.00 65.12 94 ASP A CA 1
ATOM 649 C C . ASP A 1 94 ? 13.237 1.478 -15.801 1.00 65.12 94 ASP A C 1
ATOM 651 O O . ASP A 1 94 ? 12.024 1.319 -15.658 1.00 65.12 94 ASP A O 1
ATOM 655 N N . LEU A 1 95 ? 14.128 0.917 -14.977 1.00 72.00 95 LEU A N 1
ATOM 656 C CA . LEU A 1 95 ? 13.793 0.017 -13.868 1.00 72.00 95 LEU A CA 1
ATOM 657 C C . LEU A 1 95 ? 13.455 0.765 -12.577 1.00 72.00 95 LEU A C 1
ATOM 659 O O . LEU A 1 95 ? 12.665 0.281 -11.766 1.00 72.00 95 LEU A O 1
ATOM 663 N N . ARG A 1 96 ? 14.021 1.960 -12.378 1.00 79.94 96 ARG A N 1
ATOM 664 C CA . ARG A 1 96 ? 13.871 2.732 -11.137 1.00 79.94 96 ARG A CA 1
ATOM 665 C C . ARG A 1 96 ? 12.410 2.977 -10.727 1.00 79.94 96 ARG A C 1
ATOM 667 O O . ARG A 1 96 ? 12.125 2.802 -9.540 1.00 79.94 96 ARG A O 1
ATOM 674 N N . PRO A 1 97 ? 11.469 3.334 -11.625 1.00 79.50 97 PRO A N 1
ATOM 675 C CA . PRO A 1 97 ? 10.066 3.511 -11.245 1.00 79.50 97 PRO A CA 1
ATOM 676 C C . PRO A 1 97 ? 9.396 2.201 -10.807 1.00 79.50 97 PRO A C 1
ATOM 678 O O . PRO A 1 97 ? 8.666 2.197 -9.819 1.00 79.50 97 PRO A O 1
ATOM 681 N N . ALA A 1 98 ? 9.677 1.087 -11.494 1.00 82.31 98 ALA A N 1
ATOM 682 C CA . ALA A 1 98 ? 9.136 -0.229 -11.151 1.00 82.31 98 ALA A CA 1
ATOM 683 C C . ALA A 1 98 ? 9.679 -0.726 -9.802 1.00 82.31 98 ALA A C 1
ATOM 685 O O . ALA A 1 98 ? 8.896 -1.090 -8.927 1.00 82.31 98 ALA A O 1
ATOM 686 N N . ALA A 1 99 ? 10.994 -0.629 -9.591 1.00 84.69 99 ALA A N 1
ATOM 687 C CA . ALA A 1 99 ? 11.646 -0.992 -8.334 1.00 84.69 99 ALA A CA 1
ATOM 688 C C . ALA A 1 99 ? 11.167 -0.116 -7.164 1.00 84.69 99 ALA A C 1
ATOM 690 O O . ALA A 1 99 ? 10.906 -0.603 -6.065 1.00 84.69 99 ALA A O 1
ATOM 691 N N . THR A 1 100 ? 10.992 1.188 -7.400 1.00 86.44 100 THR A N 1
ATOM 692 C CA . THR A 1 100 ? 10.444 2.103 -6.388 1.00 86.44 100 THR A CA 1
ATOM 693 C C . THR A 1 100 ? 9.014 1.720 -6.027 1.00 86.44 100 THR A C 1
ATOM 695 O O . THR A 1 100 ? 8.684 1.642 -4.844 1.00 86.44 100 THR A O 1
ATOM 698 N N . LEU A 1 101 ? 8.167 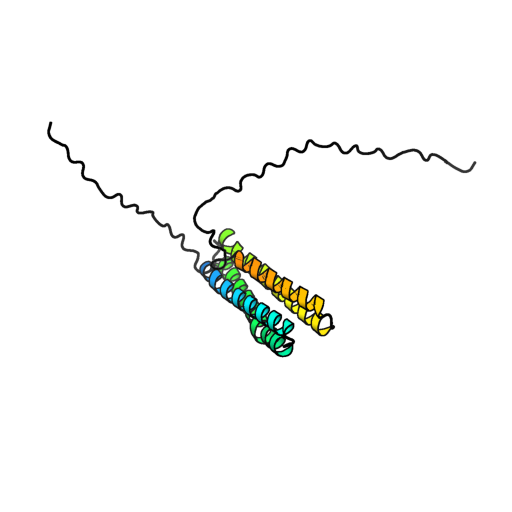1.458 -7.027 1.00 87.50 101 LEU A N 1
ATOM 699 C CA . LEU A 1 101 ? 6.792 1.025 -6.800 1.00 87.50 101 LEU A CA 1
ATOM 700 C C . LEU A 1 101 ? 6.760 -0.290 -6.017 1.00 87.50 101 LEU A C 1
ATOM 702 O O . LEU A 1 101 ? 6.009 -0.391 -5.052 1.00 87.50 101 LEU A O 1
ATOM 706 N N . ARG A 1 102 ? 7.625 -1.249 -6.367 1.00 91.38 102 ARG A N 1
ATOM 707 C CA . ARG A 1 102 ? 7.760 -2.536 -5.678 1.00 91.38 102 ARG A CA 1
ATOM 708 C C . ARG A 1 102 ? 8.003 -2.358 -4.187 1.00 91.38 102 ARG A C 1
ATOM 710 O O . ARG A 1 102 ? 7.179 -2.787 -3.388 1.00 91.38 102 ARG A O 1
ATOM 717 N N . VAL A 1 103 ? 9.080 -1.664 -3.819 1.00 92.38 103 VAL A N 1
ATOM 718 C CA . VAL A 1 103 ? 9.465 -1.453 -2.413 1.00 92.38 103 VAL A CA 1
ATOM 719 C C . VAL A 1 103 ? 8.333 -0.793 -1.624 1.00 92.38 103 VAL A C 1
ATOM 721 O O . VAL A 1 103 ? 8.082 -1.135 -0.470 1.00 92.38 103 VAL A O 1
ATOM 724 N N . ARG A 1 104 ? 7.615 0.152 -2.242 1.00 93.25 104 ARG A N 1
ATOM 725 C CA . ARG A 1 104 ? 6.501 0.861 -1.596 1.00 93.25 104 ARG A CA 1
ATOM 726 C C . ARG A 1 104 ? 5.281 -0.033 -1.408 1.00 93.25 104 ARG A C 1
ATOM 728 O O . ARG A 1 104 ? 4.678 -0.001 -0.340 1.00 93.25 104 ARG A O 1
ATOM 735 N N . VAL A 1 105 ? 4.942 -0.840 -2.408 1.00 92.69 105 VAL A N 1
ATOM 736 C CA . VAL A 1 105 ? 3.836 -1.802 -2.331 1.00 92.69 105 VAL A CA 1
ATOM 737 C C . VAL A 1 105 ? 4.154 -2.910 -1.319 1.00 92.69 105 VAL A C 1
ATOM 739 O O . VAL A 1 105 ? 3.295 -3.233 -0.504 1.00 92.69 105 VAL A O 1
ATOM 742 N N . GLU A 1 106 ? 5.384 -3.434 -1.292 1.00 95.12 106 GLU A N 1
ATOM 743 C CA . GLU A 1 106 ? 5.832 -4.426 -0.301 1.00 95.12 106 GLU A CA 1
ATOM 744 C C . GLU A 1 106 ? 5.751 -3.867 1.126 1.00 95.12 106 GLU A C 1
ATOM 746 O O . GLU A 1 106 ? 5.175 -4.500 2.015 1.00 95.12 106 GLU A O 1
ATOM 751 N N . ALA A 1 107 ? 6.265 -2.651 1.342 1.00 94.94 107 ALA A N 1
ATOM 752 C CA . ALA A 1 107 ? 6.204 -1.985 2.639 1.00 94.94 107 ALA A CA 1
ATOM 753 C C . ALA A 1 107 ? 4.754 -1.744 3.090 1.00 94.94 107 ALA A C 1
ATOM 755 O O . ALA A 1 107 ? 4.405 -2.045 4.230 1.00 94.94 107 ALA A O 1
ATOM 756 N N . ALA A 1 108 ? 3.887 -1.264 2.195 1.00 94.12 108 ALA A N 1
ATOM 757 C CA . ALA A 1 108 ? 2.477 -1.052 2.501 1.00 94.12 108 ALA A CA 1
ATOM 758 C C . ALA A 1 108 ? 1.744 -2.361 2.823 1.00 94.12 108 ALA A C 1
ATOM 760 O O . ALA A 1 108 ? 1.006 -2.423 3.804 1.00 94.12 108 ALA A O 1
ATOM 761 N N . ALA A 1 109 ? 1.984 -3.428 2.056 1.00 94.00 109 ALA A N 1
ATOM 762 C CA . ALA A 1 109 ? 1.415 -4.744 2.333 1.00 94.00 109 ALA A CA 1
ATOM 763 C C . ALA A 1 109 ? 1.870 -5.281 3.702 1.00 94.00 109 ALA A C 1
ATOM 765 O O . ALA A 1 109 ? 1.065 -5.839 4.448 1.00 94.00 109 ALA A O 1
ATOM 766 N N . SER A 1 110 ? 3.141 -5.077 4.065 1.00 96.12 110 SER A N 1
ATOM 767 C CA . SER A 1 110 ? 3.661 -5.446 5.385 1.00 96.12 110 SER A CA 1
ATOM 768 C C . SER A 1 110 ? 2.984 -4.660 6.512 1.00 96.12 110 SER A C 1
ATOM 770 O O . SER A 1 110 ? 2.601 -5.248 7.522 1.00 96.12 110 SER A O 1
ATOM 772 N N . LEU A 1 111 ? 2.794 -3.351 6.336 1.00 96.31 111 LEU A N 1
ATOM 773 C CA . LEU A 1 111 ? 2.119 -2.493 7.314 1.00 96.31 111 LEU A CA 1
ATOM 774 C C . LEU A 1 111 ? 0.642 -2.870 7.494 1.00 96.31 111 LEU A C 1
ATOM 776 O O . LEU A 1 111 ? 0.152 -2.888 8.618 1.00 96.31 111 LEU A O 1
ATOM 780 N N . LEU A 1 112 ? -0.061 -3.245 6.420 1.00 94.00 112 LEU A N 1
ATOM 781 C CA . LEU A 1 112 ? -1.443 -3.731 6.517 1.00 94.00 112 LEU A CA 1
ATOM 782 C C . LEU A 1 112 ? -1.535 -5.074 7.252 1.00 94.00 112 LEU A C 1
ATOM 784 O O . LEU A 1 112 ? -2.435 -5.259 8.069 1.00 94.00 112 LEU A O 1
ATOM 788 N N . LYS A 1 113 ? -0.584 -5.989 7.023 1.00 95.06 113 LYS A N 1
ATOM 789 C CA . LYS A 1 113 ? -0.489 -7.242 7.793 1.00 95.06 113 LYS A CA 1
ATOM 790 C C . LYS A 1 113 ? -0.234 -6.963 9.274 1.00 95.06 113 LYS A C 1
ATOM 792 O O . LYS A 1 113 ? -0.882 -7.559 10.129 1.00 95.06 113 LYS A O 1
ATOM 797 N N . GLN A 1 114 ? 0.667 -6.032 9.583 1.00 95.69 114 GLN A N 1
ATOM 798 C CA . GLN A 1 114 ? 0.916 -5.598 10.957 1.00 95.69 114 GLN A CA 1
ATOM 799 C C . GLN A 1 114 ? -0.337 -4.974 11.585 1.00 95.69 114 GLN A C 1
ATOM 801 O O . GLN A 1 114 ? -0.674 -5.305 12.718 1.00 95.69 114 GLN A O 1
ATOM 806 N N . ALA A 1 115 ? -1.063 -4.134 10.846 1.00 92.44 115 ALA A N 1
ATOM 807 C CA . ALA A 1 115 ? -2.305 -3.533 11.312 1.00 92.44 115 ALA A CA 1
ATOM 808 C C . ALA A 1 115 ? -3.385 -4.576 11.639 1.00 92.44 115 ALA A C 1
ATOM 810 O O . ALA A 1 115 ? -4.102 -4.417 1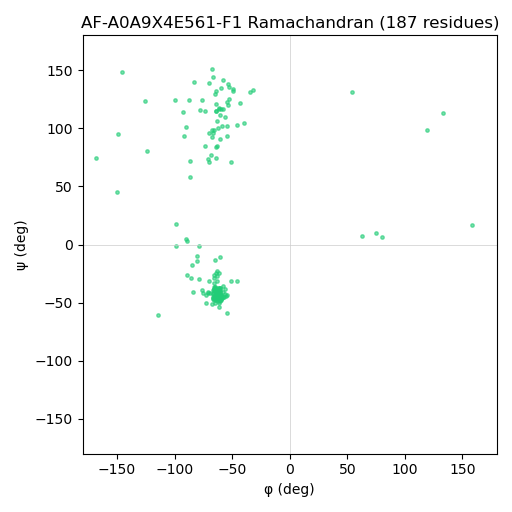2.623 1.00 92.44 115 ALA A O 1
ATOM 811 N N . ASP A 1 116 ? -3.505 -5.641 10.842 1.00 93.50 116 ASP A N 1
ATOM 812 C CA . ASP A 1 116 ? -4.419 -6.754 11.131 1.00 93.50 116 ASP A CA 1
ATOM 813 C C . ASP A 1 116 ? -4.016 -7.488 12.420 1.00 93.50 116 ASP A C 1
ATOM 815 O O . ASP A 1 116 ? -4.849 -7.703 13.300 1.00 93.50 116 ASP A O 1
ATOM 819 N N . VAL A 1 117 ? -2.724 -7.790 12.595 1.00 96.06 117 VAL A N 1
ATOM 820 C CA . VAL A 1 117 ? -2.211 -8.406 13.832 1.00 96.06 117 VAL A CA 1
ATOM 821 C C . VAL A 1 117 ? -2.498 -7.529 15.056 1.00 96.06 117 VAL A C 1
ATOM 823 O O . VAL A 1 117 ? -2.991 -8.034 16.064 1.00 96.06 117 VAL A O 1
ATOM 826 N N . LEU A 1 118 ? -2.244 -6.220 14.966 1.00 93.44 118 LEU A N 1
ATOM 827 C CA . LEU A 1 118 ? -2.509 -5.260 16.043 1.00 93.44 118 LEU A CA 1
ATOM 828 C C . LEU A 1 118 ? -4.008 -5.156 16.356 1.00 93.44 118 LEU A C 1
ATOM 830 O O . LEU A 1 118 ? -4.402 -5.210 17.520 1.00 93.44 118 LEU A O 1
ATOM 834 N N . ALA A 1 119 ? -4.859 -5.104 15.329 1.00 91.44 119 ALA A N 1
ATOM 835 C CA . ALA A 1 119 ? -6.305 -5.049 15.508 1.00 91.44 119 ALA A CA 1
ATOM 836 C C . ALA A 1 119 ? -6.840 -6.299 16.222 1.00 91.44 119 ALA A C 1
ATOM 838 O O . ALA A 1 119 ? -7.649 -6.183 17.141 1.00 91.44 119 ALA A O 1
ATOM 839 N N . ARG A 1 120 ? -6.348 -7.490 15.857 1.00 91.75 120 ARG A N 1
ATOM 840 C CA . ARG A 1 120 ? -6.699 -8.754 16.529 1.00 91.75 120 ARG A CA 1
ATOM 841 C C . ARG A 1 120 ? -6.206 -8.815 17.973 1.00 91.75 120 ARG A C 1
ATOM 843 O O . ARG A 1 120 ? -6.834 -9.472 18.796 1.00 91.75 120 ARG A O 1
ATOM 850 N N . ALA A 1 121 ? -5.112 -8.125 18.285 1.00 93.75 121 ALA A N 1
ATOM 851 C CA . ALA A 1 121 ? -4.600 -7.979 19.645 1.00 93.75 121 ALA A CA 1
ATOM 852 C C . ALA A 1 121 ? -5.367 -6.933 20.483 1.00 93.75 121 ALA A C 1
ATOM 854 O O . ALA A 1 121 ? -5.039 -6.735 21.649 1.00 93.75 121 ALA A O 1
ATOM 855 N N . GLY A 1 122 ? -6.377 -6.262 19.914 1.00 92.50 122 GLY A N 1
ATOM 856 C CA . GLY A 1 122 ? -7.134 -5.198 20.583 1.00 92.50 122 GLY A CA 1
ATOM 857 C C . GLY A 1 122 ? -6.430 -3.836 20.594 1.00 92.50 122 GLY A C 1
ATOM 858 O O . GLY A 1 122 ? -6.939 -2.894 21.196 1.00 92.50 122 GLY A O 1
ATOM 859 N N . LEU A 1 123 ? -5.295 -3.709 19.902 1.00 93.88 123 LEU A N 1
ATOM 860 C CA . LEU A 1 123 ? -4.502 -2.484 19.777 1.00 93.88 123 LEU A CA 1
ATOM 861 C C . LEU A 1 123 ? -5.029 -1.641 18.611 1.00 93.88 123 LEU A C 1
ATOM 863 O O . LEU A 1 123 ? -4.468 -1.611 17.514 1.00 93.88 123 LEU A O 1
ATOM 867 N N . SER A 1 124 ? -6.210 -1.050 18.813 1.00 89.25 124 SER A N 1
ATOM 868 C CA . SER A 1 124 ? -6.958 -0.396 17.732 1.00 89.25 124 SER A CA 1
ATOM 869 C C . SER A 1 124 ? -6.324 0.904 17.226 1.00 89.25 124 SER A C 1
ATOM 871 O O . SER A 1 124 ? -6.451 1.198 16.037 1.00 89.25 124 SER A O 1
ATOM 873 N N . GLU A 1 125 ? -5.630 1.642 18.096 1.00 91.00 125 GLU A N 1
ATOM 874 C CA . GLU A 1 125 ? -4.966 2.907 17.761 1.00 91.00 125 GLU A CA 1
ATOM 875 C C . GLU A 1 125 ? -3.721 2.636 16.912 1.00 91.00 125 GLU A C 1
ATOM 877 O O . GLU A 1 125 ? -3.626 3.109 15.784 1.00 91.00 125 GLU A O 1
ATOM 882 N N . GLU A 1 126 ? -2.857 1.723 17.357 1.00 95.06 126 GLU A N 1
ATOM 883 C CA . GLU A 1 126 ? -1.644 1.323 16.641 1.00 95.06 126 GLU A CA 1
ATOM 884 C C . GLU A 1 126 ? -1.964 0.617 15.314 1.00 95.06 126 GLU A C 1
ATOM 886 O O . GLU A 1 126 ? -1.233 0.738 14.323 1.00 95.06 126 GLU A O 1
ATOM 891 N N . ALA A 1 127 ? -3.075 -0.126 15.267 1.00 91.50 127 ALA A N 1
ATOM 892 C CA . ALA A 1 127 ? -3.603 -0.666 14.021 1.00 91.50 127 ALA A CA 1
ATOM 893 C C . ALA A 1 127 ? -4.077 0.446 13.072 1.00 91.50 127 ALA A C 1
ATOM 895 O O . ALA A 1 127 ? -3.929 0.315 11.858 1.00 91.50 127 ALA A O 1
ATOM 896 N N . GLY A 1 128 ? -4.660 1.523 13.603 1.00 89.50 128 GLY A N 1
ATOM 897 C CA . GLY A 1 128 ? -5.002 2.734 12.856 1.00 89.50 128 GLY A CA 1
ATOM 898 C C . GLY A 1 128 ? -3.761 3.396 12.261 1.00 89.50 128 GLY A C 1
ATOM 899 O O . GLY A 1 128 ? -3.684 3.537 11.040 1.00 89.50 128 GLY A O 1
ATOM 900 N N . ASP A 1 129 ? -2.760 3.671 13.096 1.00 93.44 129 ASP A N 1
ATOM 901 C CA . ASP A 1 129 ? -1.486 4.278 12.694 1.00 93.44 129 ASP A CA 1
ATOM 902 C C . ASP A 1 129 ? -0.785 3.461 11.606 1.00 93.44 129 ASP A C 1
ATOM 904 O O . ASP A 1 129 ? -0.294 3.996 10.611 1.00 93.44 129 ASP A O 1
ATOM 908 N N . SER A 1 130 ? -0.786 2.133 11.748 1.00 94.44 130 SER A N 1
ATOM 909 C CA . SER A 1 130 ? -0.184 1.228 10.766 1.00 94.44 130 SER A CA 1
ATOM 910 C C . SER A 1 130 ? -0.905 1.281 9.410 1.00 94.44 130 SER A C 1
ATOM 912 O O . SER A 1 130 ? -0.255 1.229 8.363 1.00 94.44 130 SER A O 1
ATOM 914 N N . ARG A 1 131 ? -2.240 1.430 9.392 1.00 93.50 131 ARG A N 1
ATOM 915 C CA . ARG A 1 131 ? -3.015 1.602 8.145 1.00 93.50 131 ARG A CA 1
ATOM 916 C C . ARG A 1 131 ? -2.768 2.965 7.512 1.00 93.50 131 ARG A C 1
ATOM 918 O O . ARG A 1 131 ? -2.629 3.044 6.291 1.00 93.50 131 ARG A O 1
ATOM 925 N N . GLU A 1 132 ? -2.689 4.024 8.313 1.00 93.75 132 GLU A N 1
ATOM 926 C CA . GLU A 1 132 ? -2.364 5.363 7.820 1.00 93.75 132 GLU A CA 1
ATOM 927 C C . GLU A 1 132 ? -0.950 5.403 7.226 1.00 93.75 132 GLU A C 1
ATOM 929 O O . GLU A 1 132 ? -0.755 5.895 6.113 1.00 93.75 132 GLU A O 1
ATOM 934 N N . ALA A 1 133 ? 0.023 4.778 7.894 1.00 95.00 133 ALA A N 1
ATOM 935 C CA . ALA A 1 133 ? 1.380 4.623 7.383 1.00 95.00 133 ALA A CA 1
ATOM 936 C C . ALA A 1 133 ? 1.421 3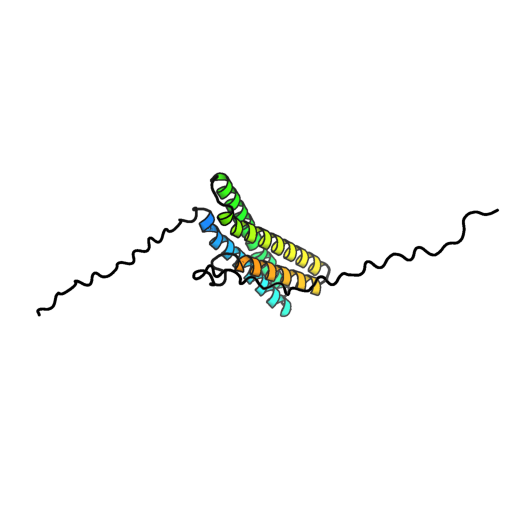.827 6.067 1.00 95.00 133 ALA A C 1
ATOM 938 O O . ALA A 1 133 ? 2.165 4.189 5.145 1.00 95.00 133 ALA A O 1
ATOM 939 N N . ALA A 1 134 ? 0.616 2.764 5.945 1.00 94.25 134 ALA A N 1
ATOM 940 C CA . ALA A 1 134 ? 0.488 2.005 4.702 1.00 94.25 134 ALA A CA 1
ATOM 941 C C . ALA A 1 134 ? -0.058 2.878 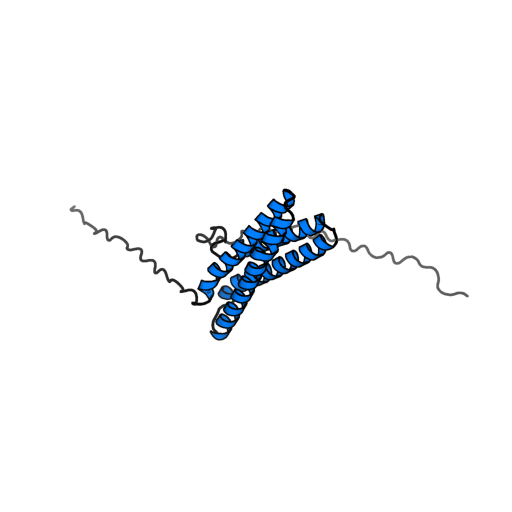3.562 1.00 94.25 134 ALA A C 1
ATOM 943 O O . ALA A 1 134 ? 0.518 2.899 2.471 1.00 94.25 134 ALA A O 1
ATOM 944 N N . LEU A 1 135 ? -1.125 3.641 3.824 1.00 93.56 135 LEU A N 1
ATOM 945 C CA . LEU A 1 135 ? -1.721 4.558 2.854 1.00 93.56 135 LEU A CA 1
ATOM 946 C C . LEU A 1 135 ? -0.720 5.635 2.415 1.00 93.56 135 LEU A C 1
ATOM 948 O O . LEU A 1 135 ? -0.495 5.819 1.218 1.00 93.56 135 LEU A O 1
ATOM 952 N N . TRP A 1 136 ? -0.053 6.284 3.370 1.00 93.44 136 TRP A N 1
ATOM 953 C CA . TRP A 1 136 ? 0.972 7.286 3.090 1.00 93.44 136 TRP A CA 1
ATOM 954 C C . TRP A 1 136 ? 2.113 6.713 2.237 1.00 93.44 136 TRP A C 1
ATOM 956 O O . TRP A 1 136 ? 2.572 7.348 1.284 1.00 93.44 136 TRP A O 1
ATOM 966 N N . THR A 1 137 ? 2.541 5.481 2.527 1.00 93.88 137 THR A N 1
ATOM 967 C CA . THR A 1 137 ? 3.596 4.784 1.777 1.00 93.88 137 THR A CA 1
ATOM 968 C C . THR A 1 137 ? 3.193 4.536 0.324 1.00 93.88 137 THR A C 1
ATOM 970 O O . THR A 1 137 ? 3.998 4.787 -0.580 1.00 93.88 137 THR A O 1
ATOM 973 N N . LEU A 1 138 ? 1.952 4.101 0.086 1.00 91.19 138 LEU A N 1
ATOM 974 C CA . LEU A 1 138 ? 1.420 3.907 -1.265 1.00 91.19 138 LEU A CA 1
ATOM 975 C C . LEU A 1 138 ? 1.338 5.227 -2.027 1.00 91.19 138 LEU A C 1
ATOM 977 O O . LEU A 1 138 ? 1.817 5.311 -3.154 1.00 91.19 138 LEU A O 1
ATOM 981 N N . GLU A 1 139 ? 0.797 6.276 -1.411 1.00 91.69 139 GLU A N 1
ATOM 982 C CA . GLU A 1 139 ? 0.660 7.589 -2.048 1.00 91.69 139 GLU A CA 1
ATOM 983 C C . GLU A 1 139 ? 2.012 8.195 -2.429 1.00 91.69 139 GLU A C 1
ATOM 985 O O . GLU A 1 139 ? 2.167 8.739 -3.524 1.00 91.69 139 GLU A O 1
ATOM 990 N N . ARG A 1 140 ? 3.017 8.074 -1.551 1.00 88.81 140 ARG A N 1
ATOM 991 C CA . ARG A 1 140 ? 4.388 8.510 -1.849 1.00 88.81 140 ARG A CA 1
ATOM 992 C C . ARG A 1 140 ? 5.021 7.692 -2.969 1.00 88.81 140 ARG A C 1
ATOM 994 O O . ARG A 1 140 ? 5.769 8.256 -3.759 1.00 88.81 140 ARG A O 1
ATOM 1001 N N . GLY A 1 141 ? 4.742 6.392 -3.044 1.00 85.56 141 GLY A N 1
ATOM 1002 C CA . GLY A 1 141 ? 5.210 5.545 -4.140 1.00 85.56 141 GLY A CA 1
ATOM 1003 C C . GLY A 1 141 ? 4.575 5.916 -5.476 1.00 85.56 141 GLY A C 1
ATOM 1004 O O . GLY A 1 141 ? 5.276 6.072 -6.472 1.00 85.56 141 GLY A O 1
ATOM 1005 N N . LEU A 1 142 ? 3.260 6.131 -5.482 1.00 86.81 142 LEU A N 1
ATOM 1006 C CA . LEU A 1 142 ? 2.500 6.514 -6.670 1.00 86.81 142 LEU A CA 1
ATOM 1007 C C . LEU A 1 142 ? 2.923 7.883 -7.205 1.00 86.81 142 LEU A C 1
ATOM 1009 O O . LEU A 1 142 ? 3.100 8.029 -8.408 1.00 86.81 142 LEU A O 1
ATOM 1013 N N . ALA A 1 143 ? 3.183 8.861 -6.334 1.00 86.25 143 ALA A N 1
ATOM 1014 C CA . ALA A 1 143 ? 3.656 10.188 -6.737 1.00 86.25 143 ALA A CA 1
ATOM 1015 C C . ALA A 1 143 ? 5.011 10.183 -7.479 1.00 86.25 143 ALA A C 1
ATOM 1017 O O . ALA A 1 143 ? 5.402 11.206 -8.031 1.00 86.25 143 ALA A O 1
ATOM 1018 N N . LEU A 1 144 ? 5.738 9.063 -7.499 1.00 80.88 144 LEU A N 1
ATOM 1019 C CA . LEU A 1 144 ? 7.006 8.914 -8.221 1.00 80.88 144 LEU A CA 1
ATOM 1020 C C . LEU A 1 144 ? 6.842 8.210 -9.576 1.00 80.88 144 LEU A C 1
ATOM 1022 O O . LEU A 1 144 ? 7.826 8.026 -10.292 1.00 80.88 144 LEU A O 1
ATOM 1026 N N . VAL A 1 145 ? 5.620 7.802 -9.935 1.00 77.75 145 VAL A N 1
ATOM 1027 C CA . VAL A 1 145 ? 5.345 6.992 -11.124 1.00 77.75 145 VAL A CA 1
ATOM 1028 C C . VAL A 1 145 ? 4.280 7.667 -12.000 1.00 77.75 145 VAL A C 1
ATOM 1030 O O . VAL A 1 145 ? 3.169 7.932 -11.535 1.00 77.75 145 VAL A O 1
ATOM 1033 N N . PRO A 1 146 ? 4.557 7.948 -13.287 1.00 72.56 146 PRO A N 1
ATOM 1034 C CA . PRO A 1 146 ? 3.538 8.435 -14.216 1.00 72.56 146 PRO A CA 1
ATOM 1035 C C . PRO A 1 146 ? 2.345 7.463 -14.331 1.00 72.56 146 PRO A C 1
ATOM 1037 O O . PRO A 1 146 ? 2.552 6.248 -14.354 1.00 72.56 146 PRO A O 1
ATOM 1040 N N . PRO A 1 147 ? 1.095 7.956 -14.440 1.00 71.19 147 PRO A N 1
ATOM 1041 C CA . PRO A 1 147 ? 0.676 9.359 -14.555 1.00 71.19 147 PRO A CA 1
ATOM 1042 C C . PRO A 1 147 ? 0.423 10.056 -13.206 1.00 71.19 147 PRO A C 1
ATOM 1044 O O . PRO A 1 147 ? -0.029 11.195 -13.189 1.00 71.19 147 PRO A O 1
ATOM 1047 N N . PHE A 1 148 ? 0.653 9.375 -12.084 1.00 67.19 148 PHE A N 1
ATOM 1048 C CA . PHE A 1 148 ? 0.348 9.888 -10.744 1.00 67.19 148 PHE A CA 1
ATOM 1049 C C . PHE A 1 148 ? 1.407 10.846 -10.214 1.00 67.19 148 PHE A C 1
ATOM 1051 O O . PHE A 1 148 ? 1.154 11.565 -9.246 1.00 67.19 148 PHE A O 1
ATOM 1058 N N . SER A 1 149 ? 2.576 10.875 -10.857 1.00 65.31 149 SER A N 1
ATOM 1059 C CA . SER A 1 149 ? 3.534 11.949 -10.656 1.00 65.31 149 SER A CA 1
ATOM 1060 C C . SER A 1 149 ? 2.832 13.290 -10.868 1.00 65.31 149 SER A C 1
ATOM 1062 O O . SER A 1 149 ? 2.254 13.493 -11.941 1.00 65.31 149 SER A O 1
ATOM 1064 N N . PRO A 1 150 ? 2.878 14.217 -9.893 1.00 59.12 150 PRO A N 1
ATOM 1065 C CA . PRO A 1 150 ? 2.410 15.570 -10.129 1.00 59.12 150 PRO A CA 1
ATOM 1066 C C . PRO A 1 150 ? 3.120 16.112 -11.372 1.00 59.12 150 PRO A C 1
ATOM 1068 O O . PRO A 1 150 ? 4.317 15.880 -11.570 1.00 59.12 150 PRO A O 1
ATOM 1071 N N . ILE A 1 151 ? 2.355 16.765 -12.247 1.00 52.88 151 ILE A N 1
ATOM 1072 C CA . ILE A 1 151 ? 2.843 17.360 -13.491 1.00 52.88 151 ILE A CA 1
ATOM 1073 C C . ILE A 1 151 ? 3.689 18.590 -13.125 1.00 52.88 151 ILE A C 1
ATOM 1075 O O . ILE A 1 151 ? 3.277 19.727 -13.291 1.00 52.88 151 ILE A O 1
ATOM 1079 N N . GLU A 1 152 ? 4.890 18.358 -12.609 1.00 47.91 152 GLU A N 1
ATOM 1080 C CA . GLU A 1 152 ? 6.057 19.199 -12.892 1.00 47.91 152 GLU A CA 1
ATOM 1081 C C . GLU A 1 152 ? 6.916 18.547 -13.994 1.00 47.91 152 GLU A C 1
ATOM 1083 O O . GLU A 1 152 ? 8.080 18.869 -14.206 1.00 47.91 152 GLU A O 1
ATOM 1088 N N . ALA A 1 153 ? 6.337 17.603 -14.738 1.00 44.28 153 ALA A N 1
ATOM 1089 C CA . ALA A 1 153 ? 6.968 16.951 -15.870 1.00 44.28 153 ALA A CA 1
ATOM 1090 C C . ALA A 1 153 ? 6.625 17.704 -17.166 1.00 44.28 153 ALA A C 1
ATOM 1092 O O . ALA A 1 153 ? 5.573 17.449 -17.745 1.00 44.28 153 ALA A O 1
ATOM 1093 N N . ALA A 1 154 ? 7.497 18.640 -17.580 1.00 39.91 154 ALA A N 1
ATOM 1094 C CA . ALA A 1 154 ? 7.901 18.893 -18.986 1.00 39.91 154 ALA A CA 1
ATOM 1095 C C . ALA A 1 154 ? 8.480 20.302 -19.274 1.00 39.91 154 ALA A C 1
ATOM 1097 O O . ALA A 1 154 ? 8.571 20.692 -20.437 1.00 39.91 154 ALA A O 1
ATOM 1098 N N . SER A 1 155 ? 8.916 21.096 -18.290 1.00 34.72 155 SER A N 1
ATOM 1099 C CA . SER A 1 155 ? 9.687 22.317 -18.594 1.00 34.72 155 SER A CA 1
ATOM 1100 C C . SER A 1 155 ? 10.676 22.659 -17.491 1.00 34.72 155 SER A C 1
ATOM 1102 O O . SER A 1 155 ? 10.350 23.343 -16.531 1.00 34.72 155 SER A O 1
ATOM 1104 N N . GLY A 1 156 ? 11.914 22.208 -17.679 1.00 32.78 156 GLY A N 1
ATOM 1105 C CA . GLY A 1 156 ? 13.056 22.706 -16.930 1.00 32.78 156 GLY A CA 1
ATOM 1106 C C . GLY A 1 156 ? 13.746 21.631 -16.111 1.00 32.78 156 GLY A C 1
ATOM 1107 O O . GLY A 1 156 ? 13.436 21.413 -14.947 1.00 32.78 156 GLY A O 1
ATOM 1108 N N . LEU A 1 157 ? 14.829 21.106 -16.675 1.00 41.28 157 LEU A N 1
ATOM 1109 C CA . LEU A 1 157 ? 16.099 21.068 -15.954 1.00 41.28 157 LEU A CA 1
ATOM 1110 C C . LEU A 1 157 ? 16.404 22.484 -15.415 1.00 41.28 157 LEU A C 1
ATOM 1112 O O . LEU A 1 157 ? 17.251 23.196 -15.942 1.00 41.28 157 LEU A O 1
ATOM 1116 N N . GLN A 1 158 ? 15.668 22.942 -14.407 1.00 39.16 158 GLN A N 1
ATOM 1117 C CA . GLN A 1 158 ? 16.108 24.010 -13.530 1.00 39.16 158 GLN A CA 1
ATOM 1118 C C . GLN A 1 158 ? 16.832 23.278 -12.418 1.00 39.16 158 GLN A C 1
ATOM 1120 O O . GLN A 1 158 ? 16.227 22.625 -11.569 1.00 39.16 158 GLN A O 1
ATOM 1125 N N . ALA A 1 159 ? 18.158 23.301 -12.534 1.00 39.72 159 ALA A N 1
ATOM 1126 C CA . ALA A 1 159 ? 19.078 22.930 -11.483 1.00 39.72 159 ALA A CA 1
ATOM 1127 C C . ALA A 1 159 ? 18.490 23.333 -10.130 1.00 39.72 159 ALA A C 1
ATOM 1129 O O . ALA A 1 159 ? 18.059 24.477 -9.962 1.00 39.72 159 ALA A O 1
ATOM 1130 N N . MET A 1 160 ? 18.492 22.405 -9.170 1.00 40.03 160 MET A N 1
ATOM 1131 C CA . MET A 1 160 ? 18.363 22.788 -7.771 1.00 40.03 160 MET A CA 1
ATOM 1132 C C . MET A 1 160 ? 19.259 24.014 -7.556 1.00 40.03 160 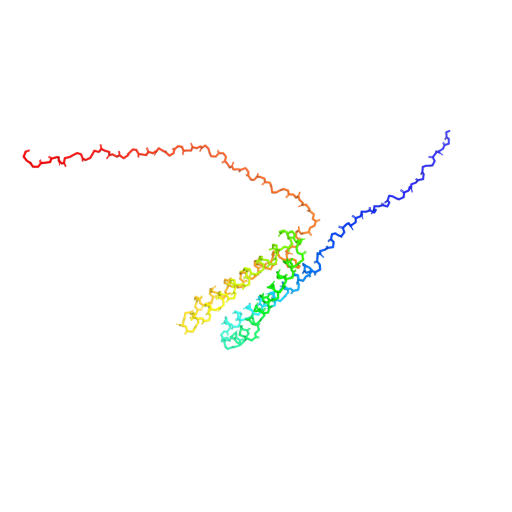MET A C 1
ATOM 1134 O O . MET A 1 160 ? 20.460 23.917 -7.837 1.00 40.03 160 MET A O 1
ATOM 1138 N N . PRO A 1 161 ? 18.743 25.171 -7.105 1.00 38.12 161 PRO A N 1
ATOM 1139 C CA . PRO A 1 161 ? 19.635 26.211 -6.647 1.00 38.12 161 PRO A CA 1
ATOM 1140 C C . PRO A 1 161 ? 20.421 25.581 -5.501 1.00 38.12 161 PRO A C 1
ATOM 1142 O O . PRO A 1 161 ? 19.830 25.148 -4.510 1.00 38.12 161 PRO A O 1
ATOM 1145 N N . ASN A 1 162 ? 21.741 25.458 -5.679 1.00 46.91 162 ASN A N 1
ATOM 1146 C CA . ASN A 1 162 ? 22.671 25.142 -4.606 1.00 46.91 162 ASN A CA 1
ATOM 1147 C C . ASN A 1 162 ? 22.290 26.038 -3.435 1.00 46.91 162 ASN A C 1
ATOM 1149 O O . ASN A 1 162 ? 22.545 27.242 -3.465 1.00 46.91 162 ASN A O 1
ATOM 1153 N N . ARG A 1 163 ? 21.614 25.472 -2.433 1.00 39.56 163 ARG A N 1
ATOM 1154 C CA . ARG A 1 163 ? 21.318 26.195 -1.208 1.00 39.56 163 ARG A CA 1
ATOM 1155 C C . ARG A 1 163 ? 22.694 26.528 -0.638 1.00 39.56 163 ARG A C 1
ATOM 1157 O O . ARG A 1 163 ? 23.442 25.585 -0.373 1.00 39.56 163 ARG A O 1
ATOM 1164 N N . PRO A 1 164 ? 23.084 27.807 -0.511 1.00 42.19 164 PRO A N 1
ATOM 1165 C CA . PRO A 1 164 ? 24.343 28.121 0.128 1.00 42.19 164 PRO A CA 1
ATOM 1166 C C . PRO A 1 164 ? 24.266 27.528 1.530 1.00 42.19 164 PRO A C 1
ATOM 1168 O O . PRO A 1 164 ? 23.392 27.882 2.324 1.00 42.19 164 PRO A O 1
ATOM 1171 N N . VAL A 1 165 ? 25.147 26.566 1.803 1.00 47.62 165 VAL A N 1
ATOM 1172 C CA . VAL A 1 165 ? 25.472 26.188 3.172 1.00 47.62 165 VAL A CA 1
ATOM 1173 C C . VAL A 1 165 ? 25.866 27.509 3.826 1.00 47.62 165 VAL A C 1
ATOM 1175 O O . VAL A 1 165 ? 26.770 28.168 3.299 1.00 47.62 165 VAL A O 1
ATOM 1178 N N . PRO A 1 166 ? 25.183 27.980 4.886 1.00 42.88 166 PRO A N 1
ATOM 1179 C CA . PRO A 1 166 ? 25.708 29.117 5.613 1.00 42.88 166 PRO A CA 1
ATOM 1180 C C . PRO A 1 166 ? 27.128 28.721 5.998 1.00 42.88 166 PRO A C 1
ATOM 1182 O O . PRO A 1 166 ? 27.325 27.665 6.600 1.00 42.88 166 PRO A O 1
ATOM 1185 N N . ALA A 1 167 ? 28.108 29.522 5.581 1.00 48.62 167 ALA A N 1
ATOM 1186 C CA . ALA A 1 167 ? 29.475 29.419 6.053 1.00 48.62 167 ALA A CA 1
ATOM 1187 C C . ALA A 1 167 ? 29.455 29.745 7.551 1.00 48.62 167 ALA A C 1
ATOM 1189 O O . ALA A 1 167 ? 29.797 30.839 7.989 1.00 48.62 167 ALA A O 1
ATOM 1190 N N . GLY A 1 168 ? 28.966 28.791 8.340 1.00 38.00 168 GLY A N 1
ATOM 1191 C CA . GLY A 1 168 ? 29.262 28.690 9.741 1.00 38.00 168 GLY A CA 1
ATOM 1192 C C . GLY A 1 168 ? 30.753 28.458 9.782 1.00 38.00 168 GLY A C 1
ATOM 1193 O O . GLY A 1 168 ? 31.239 27.391 9.410 1.00 38.00 168 GLY A O 1
ATOM 1194 N N . THR A 1 169 ? 31.473 29.500 10.173 1.00 41.22 169 THR A N 1
ATOM 1195 C CA . THR A 1 169 ? 32.800 29.387 10.759 1.00 41.22 169 THR A CA 1
ATOM 1196 C C . THR A 1 169 ? 32.879 28.083 11.551 1.00 41.22 169 THR A C 1
ATOM 1198 O O . THR A 1 169 ? 31.953 27.806 12.323 1.00 41.22 169 THR A O 1
ATOM 1201 N N . PRO A 1 170 ? 33.936 27.266 11.393 1.00 43.69 170 PRO A N 1
ATOM 1202 C CA . PRO A 1 170 ? 34.140 26.161 12.305 1.00 43.69 170 PRO A CA 1
ATOM 1203 C C . PRO A 1 170 ? 34.263 26.780 13.695 1.00 43.69 170 PRO A C 1
ATOM 1205 O O . PRO A 1 170 ? 35.286 27.361 14.053 1.00 43.69 170 PRO A O 1
ATOM 1208 N N . ARG A 1 171 ? 33.188 26.714 14.486 1.00 40.84 171 ARG A N 1
ATOM 1209 C CA . ARG A 1 171 ? 33.315 26.840 15.926 1.00 40.84 171 ARG A CA 1
ATOM 1210 C C . ARG A 1 171 ? 34.074 25.594 16.322 1.00 40.84 171 ARG A C 1
ATOM 1212 O O . ARG A 1 171 ? 33.491 24.522 16.447 1.00 40.84 171 ARG A O 1
ATOM 1219 N N . SER A 1 172 ? 35.388 25.759 16.438 1.00 41.88 172 SER A N 1
ATOM 1220 C CA . SER A 1 172 ? 36.260 24.895 17.208 1.00 41.88 172 SER A CA 1
ATOM 1221 C C . SER A 1 172 ? 35.512 24.551 18.484 1.00 41.88 172 SER A C 1
ATOM 1223 O O . SER A 1 172 ? 35.340 25.399 19.358 1.00 41.88 172 SER A O 1
ATOM 1225 N N . VAL A 1 173 ? 34.992 23.332 18.561 1.00 43.06 173 VAL A N 1
ATOM 1226 C CA . VAL A 1 173 ? 34.634 22.759 19.845 1.00 43.06 173 VAL A CA 1
ATOM 1227 C C . VAL A 1 173 ? 35.977 22.653 20.557 1.00 43.06 173 VAL A C 1
ATOM 1229 O O . VAL A 1 173 ? 36.852 21.948 20.045 1.00 43.06 173 VAL A O 1
ATOM 1232 N N . PRO A 1 174 ? 36.228 23.375 21.663 1.00 44.16 174 PRO A N 1
ATOM 1233 C CA . PRO A 1 174 ? 37.380 23.038 22.468 1.00 44.16 174 PRO A CA 1
ATOM 1234 C C . PRO A 1 174 ? 37.147 21.598 22.918 1.00 44.16 174 PRO A C 1
ATOM 1236 O O . PRO A 1 174 ? 36.217 21.322 23.678 1.00 44.16 174 PRO A O 1
ATOM 1239 N N . ILE A 1 175 ? 37.957 20.673 22.396 1.00 51.44 175 ILE A N 1
ATOM 1240 C CA . ILE A 1 175 ? 38.143 19.360 23.001 1.00 51.44 175 ILE A CA 1
ATOM 1241 C C . ILE A 1 175 ? 38.564 19.682 24.423 1.00 51.44 175 ILE A C 1
ATOM 1243 O O . ILE A 1 175 ? 39.677 20.144 24.667 1.00 51.44 175 ILE A O 1
ATOM 1247 N N . ARG A 1 176 ? 37.619 19.558 25.351 1.00 47.56 176 ARG A N 1
ATOM 1248 C CA . ARG A 1 176 ? 37.892 19.751 26.761 1.00 47.56 176 ARG A CA 1
ATOM 1249 C C . ARG A 1 176 ? 38.867 18.628 27.123 1.00 47.56 176 ARG A C 1
ATOM 1251 O O . ARG A 1 176 ? 38.483 17.465 26.981 1.00 47.56 176 ARG A O 1
ATOM 1258 N N . PRO A 1 177 ? 40.119 18.926 27.506 1.00 45.72 177 PRO A N 1
ATOM 1259 C CA . PRO A 1 177 ? 41.013 17.880 27.964 1.00 45.72 177 PRO A CA 1
ATOM 1260 C C . PRO A 1 177 ? 40.362 17.219 29.182 1.00 45.72 177 PRO A C 1
ATOM 1262 O O . PRO A 1 177 ? 39.819 17.912 30.050 1.00 45.72 177 PRO A O 1
ATOM 1265 N N . LEU A 1 178 ? 40.371 15.883 29.218 1.00 56.12 178 LEU A N 1
ATOM 1266 C CA . LEU A 1 178 ? 40.041 15.142 30.430 1.00 56.12 178 LEU A CA 1
ATOM 1267 C C . LEU A 1 178 ? 40.859 15.739 31.586 1.00 56.12 178 LEU A C 1
ATOM 1269 O O . LEU A 1 178 ? 42.073 15.906 31.428 1.00 56.12 178 LEU A O 1
ATOM 1273 N N . PRO A 1 179 ? 40.259 16.043 32.748 1.00 45.50 179 PRO A N 1
ATOM 1274 C CA . PRO A 1 179 ? 41.049 16.278 33.940 1.00 45.50 179 PRO A CA 1
ATOM 1275 C C . PRO A 1 179 ? 41.707 14.955 34.354 1.00 45.50 179 PRO A C 1
ATOM 1277 O O . PRO A 1 179 ? 41.143 14.151 35.093 1.00 45.50 179 PRO A O 1
ATOM 1280 N N . SER A 1 180 ? 42.932 14.743 33.874 1.00 52.75 180 SER A N 1
ATOM 1281 C CA . SER A 1 180 ? 43.916 13.852 34.483 1.00 52.75 180 SER A CA 1
ATOM 1282 C C . SER A 1 180 ? 44.364 14.462 35.811 1.00 52.75 180 SER A C 1
ATOM 1284 O O . SER A 1 180 ? 45.416 15.086 35.876 1.00 52.75 180 SER A O 1
ATOM 1286 N N . ALA A 1 181 ? 43.534 14.348 36.850 1.00 44.44 181 ALA A N 1
ATOM 1287 C CA . ALA A 1 181 ? 43.919 14.600 38.241 1.00 44.44 181 ALA A CA 1
AT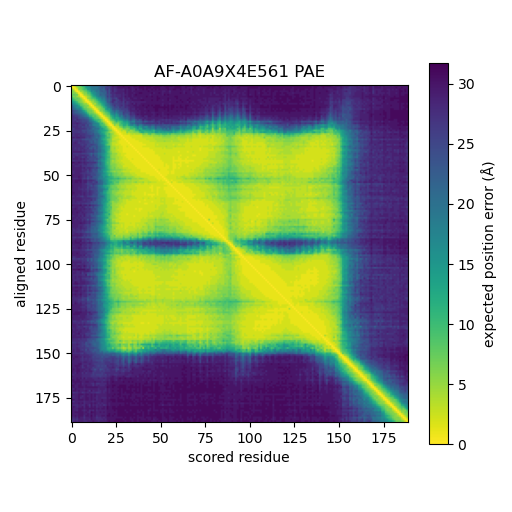OM 1288 C C . ALA A 1 181 ? 42.833 14.115 39.217 1.00 44.44 181 ALA A C 1
ATOM 1290 O O . ALA A 1 181 ? 42.135 14.901 39.850 1.00 44.44 181 ALA A O 1
ATOM 1291 N N . LEU A 1 182 ? 42.738 12.800 39.386 1.00 45.50 182 LEU A N 1
ATOM 1292 C CA . LEU A 1 182 ? 42.584 12.223 40.719 1.00 45.50 182 LEU A CA 1
ATOM 1293 C C . LEU A 1 182 ? 43.729 11.228 40.871 1.00 45.50 182 LEU A C 1
ATOM 1295 O O . LEU A 1 182 ? 43.615 10.037 40.603 1.00 45.50 182 LEU A O 1
ATOM 1299 N N . GLY A 1 183 ? 44.894 11.788 41.190 1.00 41.91 183 GLY A N 1
ATOM 1300 C CA . GLY A 1 183 ? 45.948 11.020 41.823 1.00 41.91 183 GLY A CA 1
ATOM 1301 C C . GLY A 1 183 ? 45.529 10.695 43.254 1.00 41.91 183 GLY A C 1
ATOM 1302 O O . GLY A 1 183 ? 44.979 11.564 43.927 1.00 41.91 183 GLY A O 1
ATOM 1303 N N . GLN A 1 184 ? 45.831 9.459 43.658 1.00 42.50 184 GLN A N 1
ATOM 1304 C CA . GLN A 1 184 ? 45.966 8.876 45.007 1.00 42.50 184 GLN A CA 1
ATOM 1305 C C . GLN A 1 184 ? 45.198 7.541 45.069 1.00 42.50 184 GLN A C 1
ATOM 1307 O O . GLN A 1 184 ? 43.983 7.527 44.955 1.00 42.50 184 GLN A O 1
ATOM 1312 N N . GLY A 1 185 ? 45.818 6.373 45.223 1.00 38.31 185 GLY A N 1
ATOM 1313 C CA . GLY A 1 185 ? 47.212 6.071 45.514 1.00 38.31 185 GLY A CA 1
ATOM 1314 C C . GLY A 1 185 ? 47.663 4.792 44.818 1.00 38.31 185 GLY A C 1
ATOM 1315 O O . GLY A 1 185 ? 46.900 3.852 44.603 1.00 38.31 185 GLY A O 1
ATOM 1316 N N . LEU A 1 186 ? 48.943 4.795 44.469 1.00 51.72 186 LEU A N 1
ATOM 1317 C CA . LEU A 1 186 ? 49.739 3.586 44.363 1.00 51.72 186 LEU A CA 1
ATOM 1318 C C . LEU A 1 186 ? 49.834 2.954 45.756 1.00 51.72 186 LEU A C 1
ATOM 1320 O O . LEU A 1 186 ? 50.176 3.662 46.693 1.00 51.72 186 LEU A O 1
ATOM 1324 N N . ASN A 1 187 ? 49.572 1.647 45.813 1.00 47.16 187 ASN A N 1
ATOM 1325 C CA . ASN A 1 187 ? 50.103 0.643 46.742 1.00 47.16 187 ASN A CA 1
ATOM 1326 C C . ASN A 1 187 ? 49.983 0.878 48.261 1.00 47.16 187 ASN A C 1
ATOM 1328 O O . ASN A 1 187 ? 50.379 1.892 48.817 1.00 47.16 187 ASN A O 1
ATOM 1332 N N . GLY A 1 188 ? 49.501 -0.151 48.962 1.00 48.53 188 GLY A N 1
ATOM 1333 C CA . GLY A 1 188 ? 49.794 -0.295 50.384 1.00 48.53 188 GLY A CA 1
ATOM 1334 C C . GLY A 1 188 ? 51.286 -0.576 50.598 1.00 48.53 188 GLY A C 1
ATOM 1335 O O . GLY A 1 188 ? 51.863 -1.337 49.819 1.00 48.53 188 GLY A O 1
ATOM 1336 N N . ALA A 1 189 ? 51.818 -0.016 51.694 1.00 36.28 189 ALA A N 1
ATOM 1337 C CA . ALA A 1 189 ? 53.215 -0.001 52.163 1.00 36.28 189 ALA A CA 1
ATOM 1338 C C . ALA A 1 189 ? 54.088 1.147 51.629 1.00 36.28 189 ALA A C 1
ATOM 1340 O O . ALA A 1 189 ? 54.312 1.234 50.403 1.00 36.28 189 ALA A O 1
#

Mean predicted aligned error: 16.17 Å

Secondary structure (DSSP, 8-state):
-----------------------TTGGGHHHHHHHHHHHHHHHHHHHHHHHTT-HHHHHHIIIIIIHHHHHHHHHHHHHHHHHHHHHS---HHHHHHHHHHHHHHHHHHHHHHHHHHHHHTT-HHHHHHHHHHHHHHHHHHHTTSTTTS-S--SS-------PPPP-----------------------

Sequence (189 aa):
MPSSSIPNSPISLTVPLAATALPAPAAQVPALARSAAHAALSVRLACGRLAQGQGQAALDELVETAAPALEQTLEGIGRLEAALDAYGRTGEADLRPAATLRVRVEAAASLLKQADVLARAGLSEEAGDSREAALWTLERGLALVPPFSPIEAASGLQAMPNRPVPAGTPRSVPIRPLPSALGQGLNGA